Protein AF-A0A250XE40-F1 (afdb_monomer)

Sequence (186 aa):
MGLHGPAWACMGLLANVSCQLSIPVCWNLQTEQYETTQENIFRLYLPNQSYTYDLIVVNTGFHDLQVCDEVEYGRSVQHYFNQISTYAKAHGSTVMFVSLTRVMENKVPQEWKNATSNKRVQMFNAKARTACQALNLHFIDMYSLSRMVPDSLFSDAIHIGNVLNIYYTWASRLIWMTYEMLLTEP

InterPro domains:
  IPR036514 SGNH hydrolase superfamily [G3DSA:3.40.50.1110] (28-173)

Foldseek 3Di:
DDDDDDDDDDDDDDDDDDDDPVDPDPPDDDDPPDPDDVLCCLVPVQVPDPDFAQEDEDEDCQVVLQPPDLVRLLVVLLVSVVSVLVSCVVRVHAYEYEAAAAWPLVQDPPVCNVSHHNVSSVSSLVSNVVSCVVSVHHYHYNHVLNVVDDPVQAPGGRRRHCPVPVSVVVVVVVVVVVSVVVVPDD

Radius of gyration: 17.92 Å; Cα contacts (8 Å, |Δi|>4): 173; chains: 1; bounding box: 40×42×53 Å

Nearest PDB structures (foldseek):
  4h08-assembly1_A-2  TM=6.702E-01  e=6.560E-04  Bacteroides thetaiotaomicron VPI-5482
  4s1p-assembly1_A  TM=7.343E-01  e=1.275E-02  Slackia heliotrinireducens DSM 20476
  4ej0-assembly1_A  TM=4.370E-01  e=5.538E-01  Burkholderia thailandensis E264
  4d80-assembly1_F  TM=4.366E-01  e=5.891E-01  Metallosphaera sedula
  8jq3-assembly1_C  TM=4.652E-01  e=3.764E+00  Lacticaseibacillus rhamnosus

Solvent-accessible surface area (backbone atoms only — not comparable to full-atom values): 11542 Å² total; per-residue (Å²): 141,79,88,83,78,83,90,81,87,83,88,82,90,80,84,86,84,93,75,84,77,86,65,90,74,86,87,78,88,86,54,98,88,50,93,67,52,79,63,42,47,66,73,53,50,55,74,71,48,98,64,82,56,66,68,47,80,44,75,77,59,76,72,45,43,73,77,40,56,76,68,57,43,40,52,49,50,41,52,53,50,51,53,50,50,53,52,24,67,76,60,71,26,46,51,35,39,39,41,54,54,53,50,40,61,93,58,40,55,82,95,40,46,90,41,52,39,52,69,51,43,51,54,50,39,51,41,50,47,53,40,25,60,77,66,75,38,46,73,42,69,34,31,68,57,46,68,74,52,62,77,87,45,38,75,51,29,69,49,71,45,68,75,87,41,52,67,60,51,51,53,51,49,53,52,50,54,53,51,55,52,61,75,68,60,130

Mean predicted aligned error: 9.89 Å

pLDDT: mean 79.2, std 23.4, range [22.64, 98.44]

Secondary structure (DSSP, 8-state):
---PPPP---------SS-------------TT----HHHIIIIIGGGSSS--SEEEE---TTHHHH--HHHHHHHHHHHHHHHHHHHHHHT-EEEEEPPPPP-GGGS-GGGTTTS-HHHHHHHHHHHHHHHHHTT-EEE-HHHHHTTS-GGGBSSSSPBP-GGGHHHHHHHHHHHHHHHHHHH--

Organism: NCBI:txid1157962

Structure (mmCIF, N/CA/C/O backbone):
data_AF-A0A250XE40-F1
#
_entry.id   AF-A0A250XE40-F1
#
loop_
_atom_site.group_PDB
_atom_site.id
_atom_site.type_symbol
_atom_site.label_atom_id
_atom_site.label_alt_id
_atom_site.label_comp_id
_atom_site.label_asym_id
_atom_site.label_entity_id
_atom_site.label_seq_id
_atom_site.pdbx_PDB_ins_code
_atom_site.Cartn_x
_atom_site.Cartn_y
_atom_site.Cartn_z
_atom_site.occupancy
_atom_site.B_iso_or_equiv
_atom_site.auth_seq_id
_atom_site.auth_comp_id
_atom_site.auth_asym_id
_atom_site.auth_atom_id
_atom_site.pdbx_PDB_model_num
ATOM 1 N N . MET A 1 1 ? -7.110 25.229 -29.360 1.00 36.28 1 MET A N 1
ATOM 2 C CA . MET A 1 1 ? -7.176 23.841 -29.863 1.00 36.28 1 MET A CA 1
ATOM 3 C C . MET A 1 1 ? -6.894 22.928 -28.683 1.00 36.28 1 MET A C 1
ATOM 5 O O . MET A 1 1 ? -5.742 22.634 -28.407 1.00 36.28 1 MET A O 1
ATOM 9 N N . GLY A 1 2 ? -7.933 22.628 -27.904 1.00 33.00 2 GLY A N 1
ATOM 10 C CA . GLY A 1 2 ? -7.851 21.756 -26.734 1.00 33.00 2 GLY A CA 1
ATOM 11 C C . GLY A 1 2 ? -8.464 20.413 -27.093 1.00 33.00 2 GLY A C 1
ATOM 12 O O . GLY A 1 2 ? -9.607 20.366 -27.543 1.00 33.00 2 GLY A O 1
ATOM 13 N N . LEU A 1 3 ? -7.687 19.343 -26.959 1.00 29.36 3 LEU A N 1
ATOM 14 C CA . LEU A 1 3 ? -8.193 17.986 -27.090 1.00 29.36 3 LEU A CA 1
ATOM 15 C C . LEU A 1 3 ? -8.834 17.587 -25.760 1.00 29.36 3 LEU A C 1
ATOM 17 O O . LEU A 1 3 ? -8.145 17.294 -24.788 1.00 29.36 3 LEU A O 1
ATOM 21 N N . HIS A 1 4 ? -10.164 17.592 -25.745 1.00 31.53 4 HIS A N 1
ATOM 22 C CA . HIS A 1 4 ? -10.946 16.763 -24.840 1.00 31.53 4 HIS A CA 1
ATOM 23 C C . HIS A 1 4 ? -10.726 15.292 -25.222 1.00 31.53 4 HIS A C 1
ATOM 25 O O . HIS A 1 4 ? -10.967 14.909 -26.367 1.00 31.53 4 HIS A O 1
ATOM 31 N N . GLY A 1 5 ? -10.273 14.475 -24.271 1.00 27.59 5 GLY A N 1
ATOM 32 C CA . GLY A 1 5 ? -10.360 13.015 -24.339 1.00 27.59 5 GLY A CA 1
ATOM 33 C C . GLY A 1 5 ? -11.584 12.530 -23.545 1.00 27.59 5 GLY A C 1
ATOM 34 O O . GLY A 1 5 ? -11.866 13.111 -22.497 1.00 27.59 5 GLY A O 1
ATOM 35 N N . PRO A 1 6 ? -12.341 11.528 -24.027 1.00 33.28 6 PRO A N 1
ATOM 36 C CA . PRO A 1 6 ? -13.617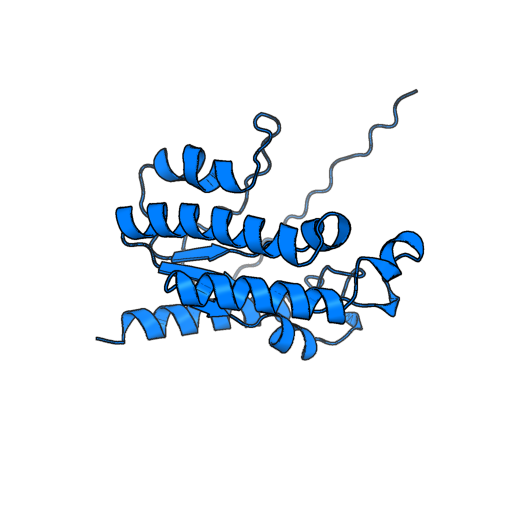 11.127 -23.443 1.00 33.28 6 PRO A CA 1
ATOM 37 C C . PRO A 1 6 ? -13.474 10.188 -22.238 1.00 33.28 6 PRO A C 1
ATOM 39 O O . PRO A 1 6 ? -12.477 9.486 -22.069 1.00 33.28 6 PRO A O 1
ATOM 42 N N . ALA A 1 7 ? -14.548 10.169 -21.446 1.00 31.84 7 ALA A N 1
ATOM 43 C CA . ALA A 1 7 ? -14.839 9.249 -20.358 1.00 31.84 7 ALA A CA 1
ATOM 44 C C . ALA A 1 7 ? -14.732 7.769 -20.762 1.00 31.84 7 ALA A C 1
ATOM 46 O O . ALA A 1 7 ? -15.156 7.383 -21.852 1.00 31.84 7 ALA A O 1
ATOM 47 N N . TRP A 1 8 ? -14.267 6.934 -19.830 1.00 25.44 8 TRP A N 1
ATOM 48 C CA . TRP A 1 8 ? -14.402 5.481 -19.903 1.00 25.44 8 TRP A CA 1
ATOM 49 C C . TRP A 1 8 ? -15.113 4.973 -18.653 1.00 25.44 8 TRP A C 1
ATOM 51 O O . TRP A 1 8 ? -14.613 5.070 -17.536 1.00 25.44 8 TRP A O 1
ATOM 61 N N . ALA A 1 9 ? -16.313 4.445 -18.877 1.00 25.92 9 ALA A N 1
ATOM 62 C CA . ALA A 1 9 ? -17.054 3.627 -17.938 1.00 25.92 9 ALA A CA 1
ATOM 63 C C . ALA A 1 9 ? -16.487 2.200 -17.930 1.00 25.92 9 ALA A C 1
ATOM 65 O O . ALA A 1 9 ? -16.078 1.690 -18.972 1.00 25.92 9 ALA A O 1
ATOM 66 N N . CYS A 1 10 ? -16.575 1.515 -16.792 1.00 22.64 10 CYS A N 1
ATOM 67 C CA . CYS A 1 10 ? -16.625 0.059 -16.785 1.00 22.64 10 CYS A CA 1
ATOM 68 C C . CYS A 1 10 ? -17.707 -0.397 -15.801 1.00 22.64 10 CYS A C 1
ATOM 70 O O . CYS A 1 10 ? -17.520 -0.396 -14.587 1.00 22.64 10 CYS A O 1
ATOM 72 N N . MET A 1 11 ? -18.874 -0.733 -16.359 1.00 25.14 11 MET A N 1
ATOM 73 C CA . MET A 1 11 ? -19.903 -1.527 -15.695 1.00 25.14 11 MET A CA 1
ATOM 74 C C . MET A 1 11 ? -19.426 -2.978 -15.599 1.00 25.14 11 MET A C 1
ATOM 76 O O . MET A 1 11 ? -19.008 -3.561 -16.597 1.00 25.14 11 MET A O 1
ATOM 80 N N . GLY A 1 12 ? -19.567 -3.576 -14.419 1.00 23.16 12 GLY A N 1
ATOM 81 C CA . GLY A 1 12 ? -19.410 -5.009 -14.198 1.00 23.16 12 GLY A CA 1
ATOM 82 C C . GLY A 1 12 ? -20.478 -5.501 -13.231 1.00 23.16 12 GLY A C 1
ATOM 83 O O . GLY A 1 12 ? -20.279 -5.488 -12.022 1.00 23.16 12 GLY A O 1
ATOM 84 N N . LEU A 1 13 ? -21.622 -5.905 -13.781 1.00 33.41 13 LEU A N 1
ATOM 85 C CA . LEU A 1 13 ? -22.696 -6.602 -13.084 1.00 33.41 13 LEU A CA 1
ATOM 86 C C . LEU A 1 13 ? -22.462 -8.101 -13.291 1.00 33.41 13 LEU A C 1
ATOM 88 O O . LEU A 1 13 ? -22.598 -8.571 -14.416 1.00 33.41 13 LEU A O 1
ATOM 92 N N . LEU A 1 14 ? -22.111 -8.852 -12.244 1.00 29.64 14 LEU A N 1
ATOM 93 C CA . LEU A 1 14 ? -22.259 -10.310 -12.244 1.00 29.64 14 LEU A CA 1
ATOM 94 C C . LEU A 1 14 ? -22.757 -10.805 -10.888 1.00 29.64 14 LEU A C 1
ATOM 96 O O . LEU A 1 14 ? -22.127 -10.630 -9.847 1.00 29.64 14 LEU A O 1
ATOM 100 N N . ALA A 1 15 ? -23.930 -11.425 -10.963 1.00 29.61 15 ALA A N 1
ATOM 101 C CA . ALA A 1 15 ? -24.593 -12.161 -9.912 1.00 29.61 15 ALA A CA 1
ATOM 102 C C . ALA A 1 15 ? -23.994 -13.569 -9.739 1.00 29.61 15 ALA A C 1
ATOM 104 O O . ALA A 1 15 ? -23.561 -14.192 -10.705 1.00 29.61 15 ALA A O 1
ATOM 105 N N . ASN A 1 16 ? -24.115 -14.060 -8.500 1.00 31.48 16 ASN A N 1
ATOM 106 C CA . ASN A 1 16 ? -24.112 -15.453 -8.037 1.00 31.48 16 ASN A CA 1
ATOM 107 C C . ASN A 1 16 ? -22.814 -16.270 -8.152 1.00 31.48 16 ASN A C 1
ATOM 109 O O . ASN A 1 16 ? -22.568 -16.878 -9.183 1.00 31.48 16 ASN A O 1
ATOM 113 N N . VAL A 1 17 ? -22.091 -16.412 -7.024 1.00 32.56 17 VAL A N 1
ATOM 114 C CA . VAL A 1 17 ? -22.147 -17.610 -6.146 1.00 32.56 17 VAL A CA 1
ATOM 115 C C . VAL A 1 17 ? -21.846 -17.211 -4.679 1.00 32.56 17 VAL A C 1
ATOM 117 O O . VAL A 1 17 ? -20.752 -16.774 -4.342 1.00 32.56 17 VAL A O 1
ATOM 120 N N 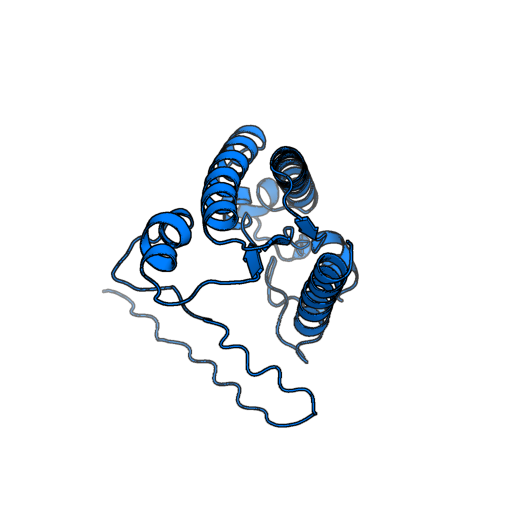. SER A 1 18 ? -22.884 -17.333 -3.846 1.00 36.91 18 SER A N 1
ATOM 121 C CA . SER A 1 18 ? -22.986 -17.456 -2.375 1.00 36.91 18 SER A CA 1
ATOM 122 C C . SER A 1 18 ? -21.749 -17.269 -1.468 1.00 36.91 18 SER A C 1
ATOM 124 O O . SER A 1 18 ? -21.106 -18.234 -1.062 1.00 36.91 18 SER A O 1
ATOM 126 N N . CYS A 1 19 ? -21.521 -16.029 -1.039 1.00 31.30 19 CYS A N 1
ATOM 127 C CA . CYS A 1 19 ? -21.612 -15.583 0.362 1.00 31.30 19 CYS A CA 1
ATOM 128 C C . CYS A 1 19 ? -21.580 -14.050 0.297 1.00 31.30 19 CYS A C 1
ATOM 130 O O . CYS A 1 19 ? -20.518 -13.432 0.291 1.00 31.30 19 CYS A O 1
ATOM 132 N N . GLN A 1 20 ? -22.743 -13.436 0.062 1.00 33.56 20 GLN A N 1
ATOM 133 C CA . GLN A 1 20 ? -22.849 -11.983 -0.031 1.00 33.56 20 GLN A CA 1
ATOM 134 C C . GLN A 1 20 ? -22.706 -11.392 1.372 1.00 33.56 20 GLN A C 1
ATOM 136 O O . GLN A 1 20 ? -23.692 -11.170 2.067 1.00 33.56 20 GLN A O 1
ATOM 141 N N . LEU A 1 21 ? -21.470 -11.101 1.769 1.00 35.03 21 LEU A N 1
ATOM 142 C CA . LEU A 1 21 ? -21.218 -9.981 2.663 1.00 35.03 21 LEU A CA 1
ATOM 143 C C . LEU A 1 21 ? -21.654 -8.725 1.900 1.00 35.03 21 LEU A C 1
ATOM 145 O O . LEU A 1 21 ? -20.911 -8.186 1.082 1.00 35.03 21 LEU A O 1
ATOM 149 N N . SER A 1 22 ? -22.899 -8.295 2.107 1.00 36.47 22 SER A N 1
ATOM 150 C CA . SER A 1 22 ? -23.413 -7.008 1.639 1.00 36.47 22 SER A CA 1
ATOM 151 C C . SER A 1 22 ? -22.812 -5.890 2.492 1.00 36.47 22 SER A C 1
ATOM 153 O O . SER A 1 22 ? -23.519 -5.196 3.217 1.00 36.47 22 SER A O 1
ATOM 155 N N . ILE A 1 23 ? -21.488 -5.766 2.466 1.00 42.50 23 ILE A N 1
ATOM 156 C CA . ILE A 1 23 ? -20.791 -4.652 3.094 1.00 42.50 23 ILE A CA 1
ATOM 157 C C . ILE A 1 23 ? -20.793 -3.526 2.059 1.00 42.50 23 ILE A C 1
ATOM 159 O O . ILE A 1 23 ? -20.319 -3.741 0.938 1.00 42.50 23 ILE A O 1
ATOM 163 N N . PRO A 1 24 ? -21.340 -2.343 2.376 1.00 39.62 24 PRO A N 1
ATOM 164 C CA . PRO A 1 24 ? -21.214 -1.186 1.507 1.00 39.62 24 PRO A CA 1
ATOM 165 C C . PRO A 1 24 ? -19.733 -0.809 1.411 1.00 39.62 24 PRO A C 1
ATOM 167 O O . PRO A 1 24 ? -19.180 -0.140 2.276 1.00 39.62 24 PRO A O 1
ATOM 170 N N . VAL A 1 25 ? -19.068 -1.264 0.351 1.00 38.59 25 VAL A N 1
ATOM 171 C CA . VAL A 1 25 ? -17.733 -0.785 0.000 1.00 38.59 25 VAL A CA 1
ATOM 172 C C . VAL A 1 25 ? -17.921 0.544 -0.726 1.00 38.59 25 VAL A C 1
ATOM 174 O O . VAL A 1 25 ? -18.474 0.592 -1.827 1.00 38.59 25 VAL A O 1
ATOM 177 N N . CYS A 1 26 ? -17.501 1.643 -0.102 1.00 42.72 26 CYS A N 1
ATOM 178 C CA . CYS A 1 26 ? -17.466 2.947 -0.756 1.00 42.72 26 CYS A CA 1
ATOM 179 C C . CYS A 1 26 ? -16.298 2.961 -1.758 1.00 42.72 26 CYS A C 1
ATOM 181 O O . CYS A 1 26 ? -15.150 3.177 -1.382 1.00 42.72 26 CYS A O 1
ATOM 183 N N . TRP A 1 27 ? -16.585 2.668 -3.030 1.00 35.59 27 TRP A N 1
ATOM 184 C CA . TRP A 1 27 ? -15.574 2.527 -4.091 1.00 35.59 27 TRP A CA 1
ATOM 185 C C . TRP A 1 27 ? -15.119 3.844 -4.743 1.00 35.59 27 TRP A C 1
ATOM 187 O O . TRP A 1 27 ? -14.261 3.802 -5.617 1.00 35.59 27 TRP A O 1
ATOM 197 N N . ASN A 1 28 ? -15.646 5.008 -4.350 1.00 40.78 28 ASN A N 1
ATOM 198 C CA . ASN A 1 28 ? -15.381 6.260 -5.062 1.00 40.78 28 ASN A CA 1
ATOM 199 C C . ASN A 1 28 ? -14.982 7.393 -4.118 1.00 40.78 28 ASN A C 1
ATOM 201 O O . ASN A 1 28 ? -15.812 7.890 -3.362 1.00 40.78 28 ASN A O 1
ATOM 205 N N . LEU A 1 29 ? -13.750 7.885 -4.263 1.00 41.47 29 LEU A N 1
ATOM 206 C CA . LEU A 1 29 ? -13.437 9.274 -3.933 1.00 41.47 29 LEU A CA 1
ATOM 207 C C . LEU A 1 29 ? -12.364 9.833 -4.878 1.00 41.47 29 LEU A C 1
ATOM 209 O O . LEU A 1 29 ? -11.214 10.047 -4.517 1.00 41.47 29 LEU A O 1
ATOM 213 N N . GLN A 1 30 ? -12.772 10.074 -6.123 1.00 38.69 30 GLN A N 1
ATOM 214 C CA . GLN A 1 30 ? -12.230 11.165 -6.930 1.00 38.69 30 GLN A CA 1
ATOM 215 C C . GLN A 1 30 ? -13.381 12.143 -7.158 1.00 38.69 30 GLN A C 1
ATOM 217 O O . GLN A 1 30 ? -14.271 11.891 -7.965 1.00 38.69 30 GLN A O 1
ATOM 222 N N . THR A 1 31 ? -13.412 13.229 -6.3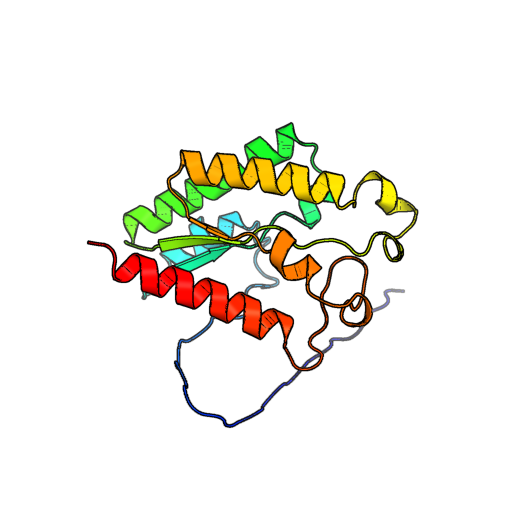90 1.00 36.94 31 THR A N 1
ATOM 223 C CA . THR A 1 31 ? -14.355 14.332 -6.601 1.00 36.94 31 THR A CA 1
ATOM 224 C C . THR A 1 31 ? -13.590 15.520 -7.163 1.00 36.94 31 THR A C 1
ATOM 226 O O . THR A 1 31 ? -12.602 15.929 -6.563 1.00 36.94 31 THR A O 1
ATOM 229 N N . GLU A 1 32 ? -14.074 16.122 -8.251 1.00 37.19 32 GLU A N 1
ATOM 230 C CA . GLU A 1 32 ? -13.487 17.322 -8.883 1.00 37.19 32 GLU A CA 1
ATOM 231 C C . GLU A 1 32 ? -13.409 18.553 -7.951 1.00 37.19 32 GLU A C 1
ATOM 233 O O . GLU A 1 32 ? -12.777 19.548 -8.286 1.00 37.19 32 GLU A O 1
ATOM 238 N N . GLN A 1 33 ? -14.059 18.507 -6.783 1.00 36.47 33 GLN A N 1
ATOM 239 C CA . GLN A 1 33 ? -14.242 19.649 -5.879 1.00 36.47 33 GLN A CA 1
ATOM 240 C C . GLN A 1 33 ? -13.239 19.720 -4.723 1.00 36.47 33 GLN A C 1
ATOM 242 O O . GLN A 1 33 ? -13.202 20.720 -4.008 1.00 36.47 33 GLN A O 1
ATOM 247 N N . TYR A 1 34 ? -12.409 18.696 -4.545 1.00 37.66 34 TYR A N 1
ATOM 248 C CA . TYR A 1 34 ? -11.370 18.686 -3.526 1.00 37.66 34 TYR A CA 1
ATOM 249 C C . TYR A 1 34 ? -10.093 18.158 -4.167 1.00 37.66 34 TYR A C 1
ATOM 251 O O . TYR A 1 34 ? -10.070 17.032 -4.659 1.00 37.66 34 TYR A O 1
ATOM 259 N N . GLU A 1 35 ? -9.010 18.934 -4.122 1.00 37.03 35 GLU A N 1
ATOM 260 C CA . GLU A 1 35 ? -7.667 18.358 -4.180 1.00 37.03 35 GLU A CA 1
ATOM 261 C C . GLU A 1 35 ? -7.523 17.467 -2.934 1.00 37.03 35 GLU A C 1
ATOM 263 O O . GLU A 1 35 ? -7.088 17.894 -1.863 1.00 37.03 35 GLU A O 1
ATOM 268 N N . THR A 1 36 ? -8.026 16.233 -2.999 1.00 47.50 36 THR A N 1
ATOM 269 C CA . THR A 1 36 ? -7.896 15.280 -1.902 1.00 47.50 36 THR A CA 1
ATOM 270 C C . THR A 1 36 ? -6.478 14.751 -1.936 1.00 47.50 36 THR A C 1
ATOM 272 O O . THR A 1 36 ? -6.193 13.740 -2.576 1.00 47.50 36 THR A O 1
ATOM 275 N N . THR A 1 37 ? -5.574 15.413 -1.220 1.00 61.50 37 THR A N 1
ATOM 276 C CA . THR A 1 37 ? -4.431 14.687 -0.673 1.00 61.50 37 THR A CA 1
ATOM 277 C C . THR A 1 37 ? -4.994 13.534 0.177 1.00 61.50 37 THR A C 1
ATOM 279 O O . THR A 1 37 ? -6.100 13.642 0.723 1.00 61.50 37 THR A O 1
ATOM 282 N N . GLN A 1 38 ? -4.312 12.391 0.241 1.00 65.12 38 GLN A N 1
ATOM 283 C CA . GLN A 1 38 ? -4.849 11.182 0.892 1.00 65.12 38 GLN A CA 1
ATOM 284 C C . GLN A 1 38 ? -5.218 11.428 2.367 1.00 65.12 38 GLN A C 1
ATOM 286 O O . GLN A 1 38 ? -6.117 10.798 2.918 1.00 65.12 38 GLN A O 1
ATOM 291 N N . GLU A 1 39 ? -4.586 12.419 2.988 1.00 62.44 39 GLU A N 1
ATOM 292 C CA . GLU A 1 39 ? -4.836 12.918 4.337 1.00 62.44 39 GLU A CA 1
ATOM 293 C C . GLU A 1 39 ? -6.242 13.518 4.503 1.00 62.44 39 GLU A C 1
ATOM 295 O O . GLU A 1 39 ? -6.849 13.384 5.568 1.00 62.44 39 GLU A O 1
ATOM 300 N N . ASN A 1 40 ? -6.802 14.150 3.465 1.00 70.31 40 ASN A N 1
ATOM 301 C CA . ASN A 1 40 ? -8.131 14.768 3.532 1.00 70.31 40 ASN A CA 1
ATOM 302 C C . ASN A 1 40 ? -9.245 13.729 3.718 1.00 70.31 40 ASN A C 1
ATOM 304 O O . ASN A 1 40 ? -10.287 14.052 4.292 1.00 70.31 40 ASN A O 1
ATOM 308 N N . ILE A 1 41 ? -9.012 12.470 3.334 1.00 75.75 41 ILE A N 1
ATOM 309 C CA . ILE A 1 41 ? -9.948 11.373 3.601 1.00 75.75 41 ILE A CA 1
ATOM 310 C C . ILE A 1 41 ? -10.143 11.216 5.116 1.00 75.75 41 ILE A C 1
ATOM 312 O O . ILE A 1 41 ? -11.271 11.222 5.599 1.00 75.75 41 ILE A O 1
ATOM 316 N N . PHE A 1 42 ? -9.058 11.171 5.889 1.00 74.12 42 PHE A N 1
ATOM 317 C CA . PHE A 1 42 ? -9.115 10.936 7.338 1.00 74.12 42 PHE A CA 1
ATOM 318 C C . PHE A 1 42 ? -9.411 12.198 8.146 1.00 74.12 42 PHE A C 1
ATOM 320 O O . PHE A 1 42 ? -9.977 12.112 9.233 1.00 74.12 42 PHE A O 1
ATOM 327 N N . ARG A 1 43 ? -9.023 13.373 7.637 1.00 70.12 43 ARG A N 1
ATOM 328 C CA . ARG A 1 43 ? -9.204 14.649 8.347 1.00 70.12 43 ARG A CA 1
ATOM 329 C C . ARG A 1 43 ? -10.564 15.286 8.097 1.00 70.12 43 ARG A C 1
ATOM 331 O O . ARG A 1 43 ? -11.064 15.972 8.981 1.00 70.12 43 ARG A O 1
ATOM 338 N N . LEU A 1 44 ? -11.134 15.091 6.907 1.00 74.94 44 LEU A N 1
ATOM 339 C CA . LEU A 1 44 ? -12.355 15.773 6.481 1.00 74.94 44 LEU A CA 1
ATOM 340 C C . LEU A 1 44 ? -13.469 14.788 6.141 1.00 74.94 44 LEU A C 1
ATOM 342 O O . LEU A 1 44 ? -14.579 14.959 6.625 1.00 74.94 44 LEU A O 1
ATOM 346 N N . TYR A 1 45 ? -13.214 13.759 5.335 1.00 77.38 45 TYR A N 1
ATOM 347 C CA . TYR A 1 45 ? -14.306 12.912 4.846 1.00 77.38 45 TYR A CA 1
ATOM 348 C C . TYR A 1 45 ? -14.848 11.952 5.912 1.00 77.38 45 TYR A C 1
ATOM 350 O O . TYR A 1 45 ? -16.037 11.999 6.231 1.00 77.38 45 TYR A O 1
ATOM 358 N N . LEU A 1 46 ? -13.988 11.099 6.476 1.00 80.94 46 LEU A N 1
ATOM 359 C CA . LEU A 1 46 ? -14.396 10.054 7.418 1.00 80.94 46 LEU A CA 1
ATOM 360 C C . LEU A 1 46 ? -15.013 10.601 8.719 1.00 80.94 46 LEU A C 1
ATOM 362 O O . LEU A 1 46 ? -16.015 10.037 9.152 1.00 80.94 46 LEU A O 1
ATOM 366 N N . PRO A 1 47 ? -14.517 11.700 9.327 1.00 78.81 47 PRO A N 1
ATOM 367 C CA . PRO A 1 47 ? -15.151 12.279 10.515 1.00 78.81 47 PRO A CA 1
ATOM 368 C C . PRO A 1 47 ? -16.551 12.858 10.266 1.00 78.81 47 PRO A C 1
ATOM 370 O O . PRO A 1 47 ? -17.304 13.045 11.214 1.00 78.81 47 PRO A O 1
ATOM 373 N N . ASN A 1 48 ? -16.899 13.163 9.011 1.00 80.31 48 ASN A N 1
ATOM 374 C CA . ASN A 1 48 ? -18.212 13.696 8.636 1.00 80.31 48 ASN A CA 1
ATOM 375 C C . ASN A 1 48 ? -19.211 12.601 8.219 1.00 80.31 48 ASN A C 1
ATOM 377 O O . ASN A 1 48 ? -20.321 12.915 7.789 1.00 80.31 48 ASN A O 1
ATOM 381 N N . GLN A 1 49 ? -18.839 11.322 8.325 1.00 80.25 49 GLN A N 1
ATOM 382 C CA . GLN A 1 49 ? -19.763 10.212 8.103 1.00 80.25 49 GLN A CA 1
ATOM 383 C C . GLN A 1 49 ? -20.566 9.911 9.376 1.00 80.25 49 GLN A C 1
ATOM 385 O O . GLN A 1 49 ? -20.072 10.061 10.489 1.00 80.25 49 GLN A O 1
ATOM 390 N N . SER A 1 50 ? -21.810 9.454 9.216 1.00 80.38 50 SER A N 1
ATOM 391 C CA . SER A 1 50 ? -22.687 9.076 10.337 1.00 80.38 50 SER A CA 1
ATOM 392 C C . SER A 1 50 ? -22.414 7.677 10.902 1.00 80.38 50 SER A C 1
ATOM 394 O O . SER A 1 50 ? -23.071 7.263 11.854 1.00 80.38 50 SER A O 1
ATOM 396 N N . TYR A 1 51 ? -21.482 6.938 10.303 1.00 80.38 51 TYR A N 1
ATOM 397 C CA . TYR A 1 51 ? -21.155 5.560 10.641 1.00 80.38 51 TYR A CA 1
ATOM 398 C C . TYR A 1 51 ? -19.659 5.414 10.916 1.00 80.38 51 TYR A C 1
ATOM 400 O O . TYR A 1 51 ? -18.830 6.131 10.352 1.00 80.38 51 TYR A O 1
ATOM 408 N N . THR A 1 52 ? -19.327 4.471 11.793 1.00 83.69 52 THR A N 1
ATOM 409 C CA . THR A 1 52 ? -17.955 4.066 12.101 1.00 83.69 52 THR A CA 1
ATOM 410 C C . THR A 1 52 ? -17.539 2.903 11.209 1.00 83.69 52 THR A C 1
ATOM 412 O O . THR A 1 52 ? -18.374 2.114 10.770 1.00 83.69 52 THR A O 1
ATOM 415 N N . TYR A 1 53 ? -16.241 2.795 10.939 1.00 86.56 53 TYR A N 1
ATOM 416 C CA . TYR A 1 53 ? -15.669 1.703 10.156 1.00 86.56 53 TYR A CA 1
ATOM 417 C C . TYR A 1 53 ? -14.939 0.744 11.087 1.00 86.56 53 TYR A C 1
ATOM 419 O O . TYR A 1 53 ? -14.088 1.185 11.857 1.00 86.56 53 TYR A O 1
ATOM 427 N N . ASP A 1 54 ? -15.204 -0.555 10.984 1.00 91.75 54 ASP A N 1
ATOM 428 C CA . ASP A 1 54 ? -14.494 -1.545 11.804 1.00 91.75 54 ASP A CA 1
ATOM 429 C C . ASP A 1 54 ? -13.095 -1.860 11.244 1.00 91.75 54 ASP A C 1
ATOM 431 O O . ASP A 1 54 ? -12.171 -2.191 11.987 1.00 91.75 54 ASP A O 1
ATOM 435 N N . LEU A 1 55 ? -12.917 -1.704 9.926 1.00 94.00 55 LEU A N 1
ATOM 436 C CA . LEU A 1 55 ? -11.672 -1.964 9.209 1.00 94.00 55 LEU A CA 1
ATOM 437 C C . LEU A 1 55 ? -11.364 -0.846 8.204 1.00 94.00 55 LEU A C 1
ATOM 439 O O . LEU A 1 55 ? -12.193 -0.491 7.367 1.00 94.00 55 LEU A O 1
ATOM 443 N N . ILE A 1 56 ? -10.130 -0.349 8.242 1.00 92.94 56 ILE A N 1
ATOM 444 C CA . ILE A 1 56 ? -9.560 0.598 7.283 1.00 92.94 56 ILE A CA 1
ATOM 445 C C . ILE A 1 56 ? -8.397 -0.095 6.571 1.00 92.94 56 ILE A C 1
ATOM 447 O O . ILE A 1 56 ? -7.391 -0.436 7.195 1.00 92.94 56 ILE A O 1
ATOM 451 N N . VAL A 1 57 ? -8.516 -0.276 5.255 1.00 94.06 57 VAL A N 1
ATOM 452 C CA . VAL A 1 57 ? -7.462 -0.861 4.417 1.00 94.06 57 VAL A CA 1
ATOM 453 C C . VAL A 1 57 ? -6.804 0.237 3.596 1.00 94.06 57 VAL A C 1
ATOM 455 O O . VAL A 1 57 ? -7.478 0.982 2.890 1.00 94.06 57 VAL A O 1
ATOM 458 N N . VAL A 1 58 ? -5.480 0.328 3.671 1.00 92.44 58 VAL A N 1
ATOM 459 C CA . VAL A 1 58 ? -4.704 1.392 3.031 1.00 92.44 58 VAL A CA 1
ATOM 460 C C . VAL A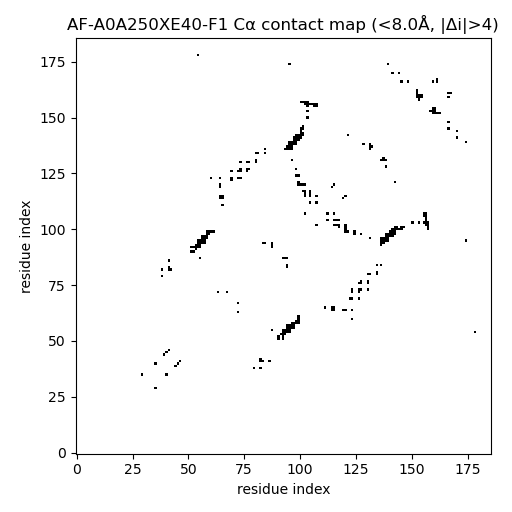 1 58 ? -3.691 0.789 2.070 1.00 92.44 58 VAL A C 1
ATOM 462 O O . VAL A 1 58 ? -2.834 0.013 2.484 1.00 92.44 58 VAL A O 1
ATOM 465 N N . ASN A 1 59 ? -3.752 1.186 0.799 1.00 91.50 59 ASN A N 1
ATOM 466 C CA . ASN A 1 59 ? -2.711 0.933 -0.194 1.00 91.50 59 ASN A CA 1
ATOM 467 C C . ASN A 1 59 ? -2.281 2.265 -0.805 1.00 91.50 59 ASN A C 1
ATOM 469 O O . ASN A 1 59 ? -3.088 2.952 -1.423 1.00 91.50 59 ASN A O 1
ATOM 473 N N . THR A 1 60 ? -1.025 2.648 -0.607 1.00 89.69 60 THR A N 1
ATOM 474 C CA . THR A 1 60 ? -0.470 3.884 -1.164 1.00 89.69 60 THR A CA 1
ATOM 475 C C . THR A 1 60 ? 1.046 3.781 -1.300 1.00 89.69 60 THR A C 1
ATOM 477 O O . THR A 1 60 ? 1.664 2.917 -0.672 1.00 89.69 60 THR A O 1
ATOM 480 N N . GLY A 1 61 ? 1.647 4.654 -2.110 1.00 89.62 61 GLY A N 1
ATOM 481 C CA . GLY A 1 61 ? 3.099 4.759 -2.270 1.00 89.62 61 GLY A CA 1
ATOM 482 C C . GLY A 1 61 ? 3.614 4.625 -3.703 1.00 89.62 61 GLY A C 1
ATOM 483 O O . GLY A 1 61 ? 4.794 4.867 -3.937 1.00 89.62 61 GLY A O 1
ATOM 484 N N . PHE A 1 62 ? 2.781 4.220 -4.674 1.00 89.81 62 PHE A N 1
ATOM 485 C CA . PHE A 1 62 ? 3.250 4.008 -6.054 1.00 89.81 62 PHE A CA 1
ATOM 486 C C . PHE A 1 62 ? 3.685 5.307 -6.737 1.00 89.81 62 PHE A C 1
ATOM 488 O O . PHE A 1 62 ? 4.707 5.318 -7.419 1.00 89.81 62 PHE A O 1
ATOM 495 N N . HIS A 1 63 ? 2.948 6.401 -6.535 1.00 88.00 63 HIS A N 1
ATOM 496 C CA . HIS A 1 63 ? 3.329 7.707 -7.075 1.00 88.00 63 HIS A CA 1
ATOM 497 C C . HIS A 1 63 ? 4.559 8.280 -6.361 1.00 88.00 63 HIS A C 1
ATOM 499 O O . HIS A 1 63 ? 5.421 8.873 -7.008 1.00 88.00 63 HIS A O 1
ATOM 505 N N . ASP A 1 64 ? 4.710 8.013 -5.063 1.00 88.25 64 ASP A N 1
ATOM 506 C CA . ASP A 1 64 ? 5.866 8.437 -4.272 1.00 88.25 64 ASP A CA 1
ATOM 507 C C . ASP A 1 64 ? 7.181 7.829 -4.777 1.00 88.25 64 ASP A C 1
ATOM 509 O O . ASP A 1 64 ? 8.232 8.452 -4.646 1.00 88.25 64 ASP A O 1
ATOM 513 N N . LEU A 1 65 ? 7.149 6.648 -5.414 1.00 86.50 65 LEU A N 1
ATOM 514 C CA . LEU A 1 65 ? 8.344 6.048 -6.028 1.00 86.50 65 LEU A CA 1
ATOM 515 C C . LEU A 1 65 ? 9.014 6.994 -7.033 1.00 86.50 65 LEU A C 1
ATOM 517 O O . LEU A 1 65 ? 10.230 6.932 -7.211 1.00 86.50 65 LEU A O 1
ATOM 521 N N . GLN A 1 66 ? 8.231 7.851 -7.691 1.00 86.88 66 GLN A N 1
ATOM 522 C CA . GLN A 1 66 ? 8.714 8.757 -8.731 1.00 86.88 66 GLN A CA 1
ATOM 523 C C . GLN A 1 66 ? 9.298 10.054 -8.174 1.00 86.88 66 GLN A C 1
ATOM 525 O O . GLN A 1 66 ? 10.158 10.649 -8.822 1.00 86.88 66 GLN A O 1
ATOM 530 N N . VAL A 1 67 ? 8.840 10.489 -7.000 1.00 86.31 67 VAL A N 1
ATOM 531 C CA . VAL A 1 67 ? 9.075 11.855 -6.506 1.00 86.31 67 VAL A CA 1
ATOM 532 C C . VAL A 1 67 ? 9.816 11.920 -5.176 1.00 86.31 67 VAL A C 1
ATOM 534 O O . VAL A 1 67 ? 10.449 12.934 -4.911 1.00 86.31 67 VAL A O 1
ATOM 537 N N . CYS A 1 68 ? 9.780 10.861 -4.368 1.00 88.69 68 CYS A N 1
ATOM 538 C CA . CYS A 1 68 ? 10.403 10.834 -3.048 1.00 88.69 68 CYS A CA 1
ATOM 539 C C . CYS A 1 68 ? 11.632 9.937 -3.031 1.00 88.69 68 CYS A C 1
ATOM 541 O O . CYS A 1 68 ? 11.609 8.835 -3.589 1.00 88.69 68 CYS A O 1
ATOM 543 N N . ASP A 1 69 ? 12.681 10.340 -2.324 1.00 92.56 69 ASP A N 1
ATOM 544 C CA . ASP A 1 69 ? 13.715 9.405 -1.885 1.00 92.56 69 ASP A CA 1
ATOM 545 C C . ASP A 1 69 ? 13.246 8.520 -0.705 1.00 92.56 69 ASP A C 1
ATOM 547 O O . ASP A 1 69 ? 12.106 8.587 -0.239 1.00 92.56 69 ASP A O 1
ATOM 551 N N . GLU A 1 70 ? 14.124 7.631 -0.233 1.00 93.06 70 GLU A N 1
ATOM 552 C CA . GLU A 1 70 ? 13.834 6.722 0.883 1.00 93.06 70 GLU A CA 1
ATOM 553 C C . GLU A 1 70 ? 13.490 7.455 2.194 1.00 93.06 70 GLU A C 1
ATOM 555 O O . GLU A 1 70 ? 12.644 6.995 2.971 1.00 93.06 70 GLU A O 1
ATOM 560 N N . VAL A 1 71 ? 14.168 8.569 2.471 1.00 92.19 71 VAL A N 1
ATOM 561 C CA . VAL A 1 71 ? 14.035 9.330 3.717 1.00 92.19 71 VAL A CA 1
ATOM 562 C C . VAL A 1 71 ? 12.757 10.159 3.685 1.00 92.19 71 VAL A C 1
ATOM 564 O O . VAL A 1 71 ? 12.007 10.166 4.664 1.00 92.19 71 VAL A O 1
ATOM 567 N N . GLU A 1 72 ? 12.491 10.829 2.567 1.00 91.94 72 GLU A N 1
ATOM 568 C CA . GLU A 1 72 ? 11.270 11.594 2.317 1.00 91.94 72 GLU A CA 1
ATOM 569 C C . GLU A 1 72 ? 10.038 10.700 2.399 1.00 91.94 72 GLU A C 1
ATOM 571 O O . GLU A 1 72 ? 9.118 11.002 3.162 1.00 91.94 72 GLU A O 1
ATOM 576 N N . TYR A 1 73 ? 10.060 9.554 1.711 1.00 93.81 73 TYR A N 1
ATOM 577 C CA . TYR A 1 73 ? 8.974 8.584 1.784 1.00 93.81 73 TYR A CA 1
ATOM 578 C C . TYR A 1 73 ? 8.765 8.089 3.215 1.00 93.81 73 TYR A C 1
ATOM 580 O O . TYR A 1 73 ? 7.639 8.089 3.701 1.00 93.81 73 TYR A O 1
ATOM 588 N N . GLY A 1 74 ? 9.844 7.740 3.928 1.00 89.06 74 GLY A N 1
ATOM 589 C CA . GLY A 1 74 ? 9.775 7.306 5.326 1.00 89.06 74 GLY A CA 1
ATOM 590 C C . GLY A 1 74 ? 9.098 8.328 6.247 1.00 89.06 74 GLY A C 1
ATOM 591 O O . GLY A 1 74 ? 8.265 7.954 7.073 1.00 89.06 74 GLY A O 1
ATOM 592 N N . ARG A 1 75 ? 9.407 9.622 6.091 1.00 88.75 75 ARG A N 1
ATOM 593 C CA . ARG A 1 75 ? 8.742 10.703 6.843 1.00 88.75 75 ARG A CA 1
ATOM 594 C C . ARG A 1 75 ? 7.276 10.858 6.441 1.00 88.75 75 ARG A C 1
ATOM 596 O O . ARG A 1 75 ? 6.433 11.006 7.324 1.00 88.75 75 ARG A O 1
ATOM 603 N N . SER A 1 76 ? 6.990 10.802 5.140 1.00 89.19 76 SER A N 1
ATOM 604 C CA . SER A 1 76 ? 5.636 10.910 4.589 1.00 89.19 76 SER A CA 1
ATOM 605 C C . SER A 1 76 ? 4.725 9.808 5.137 1.00 89.19 76 SER A C 1
ATOM 607 O O . SER A 1 76 ? 3.723 10.103 5.791 1.00 89.19 76 SER A O 1
ATOM 609 N N . VAL A 1 77 ? 5.122 8.535 5.011 1.00 91.56 77 VAL A N 1
ATOM 610 C CA . VAL A 1 77 ? 4.304 7.412 5.503 1.00 91.56 77 VAL A CA 1
ATOM 611 C C . VAL A 1 77 ? 4.161 7.408 7.017 1.00 91.56 77 VAL A C 1
ATOM 613 O O . VAL A 1 77 ? 3.088 7.089 7.517 1.00 91.56 77 VAL A O 1
ATOM 616 N N . GLN A 1 78 ? 5.191 7.814 7.765 1.00 91.38 78 GLN A N 1
ATOM 617 C CA . GLN A 1 78 ? 5.085 7.943 9.219 1.00 91.38 78 GLN A CA 1
ATOM 618 C C . GLN A 1 78 ? 4.051 9.006 9.611 1.00 91.38 78 GLN A C 1
ATOM 620 O O . GLN A 1 78 ? 3.249 8.780 10.519 1.00 91.38 78 GLN A O 1
ATOM 625 N N . HIS A 1 79 ? 4.060 10.159 8.936 1.00 88.69 79 HIS A N 1
ATOM 626 C CA . HIS A 1 79 ? 3.084 11.220 9.170 1.00 88.69 79 HIS A CA 1
ATOM 627 C C . HIS A 1 79 ? 1.665 10.747 8.845 1.00 88.69 79 HIS A C 1
ATOM 629 O O . HIS A 1 79 ? 0.766 10.854 9.682 1.00 88.69 79 HIS A O 1
ATOM 635 N N . TYR A 1 80 ? 1.487 10.172 7.658 1.00 89.06 80 TYR A N 1
ATOM 636 C CA . TYR A 1 80 ? 0.208 9.669 7.175 1.00 89.06 80 TYR A CA 1
ATOM 637 C C . TYR A 1 80 ? -0.363 8.571 8.086 1.00 89.06 80 TYR A C 1
ATOM 639 O O . TYR A 1 80 ? -1.499 8.670 8.554 1.00 89.06 80 TYR A O 1
ATOM 647 N N . PHE A 1 81 ? 0.439 7.569 8.454 1.00 92.88 81 PHE A N 1
ATOM 648 C CA . PHE A 1 81 ? 0.001 6.496 9.351 1.00 92.88 81 PHE A CA 1
ATOM 649 C C . PHE A 1 81 ? -0.311 6.991 10.760 1.00 92.88 81 PHE A C 1
ATOM 651 O O . PHE A 1 81 ? -1.217 6.457 11.397 1.00 92.88 81 PHE A O 1
ATOM 658 N N . ASN A 1 82 ? 0.376 8.024 11.252 1.00 90.81 82 ASN A N 1
ATOM 659 C CA . ASN A 1 82 ? 0.036 8.623 12.538 1.00 90.81 82 ASN A CA 1
ATOM 660 C C . ASN A 1 82 ? -1.361 9.267 12.515 1.00 90.81 82 ASN A C 1
ATOM 662 O O . ASN A 1 82 ? -2.118 9.128 13.478 1.00 90.81 82 ASN A O 1
ATOM 666 N N . GLN A 1 83 ? -1.732 9.933 11.415 1.00 87.12 83 GLN A N 1
ATOM 667 C CA . GLN A 1 83 ? -3.077 10.496 11.255 1.00 87.12 83 GLN A CA 1
ATOM 668 C C . GLN A 1 83 ? -4.144 9.397 11.231 1.00 87.12 83 GLN A C 1
ATOM 670 O O . GLN A 1 83 ? -5.115 9.473 11.984 1.00 87.12 83 GLN A O 1
ATOM 675 N N . ILE A 1 84 ? -3.929 8.346 10.434 1.00 90.50 84 ILE A N 1
ATOM 676 C CA . ILE A 1 84 ? -4.867 7.218 10.338 1.00 90.50 84 ILE A CA 1
ATOM 677 C C . ILE A 1 84 ? -4.981 6.492 11.681 1.00 90.50 84 ILE A C 1
ATOM 679 O O . ILE A 1 84 ? -6.086 6.209 12.127 1.00 90.50 84 ILE A O 1
ATOM 683 N N . SER A 1 85 ? -3.860 6.239 12.365 1.00 92.12 85 SER A N 1
ATOM 684 C CA . SER A 1 85 ? -3.840 5.601 13.689 1.00 92.12 85 SER A CA 1
ATOM 685 C C . SER A 1 85 ? -4.608 6.423 14.726 1.00 92.12 85 SER A C 1
ATOM 687 O O . SER A 1 85 ? -5.352 5.863 15.527 1.00 92.12 85 SER A O 1
ATOM 689 N N . THR A 1 86 ? -4.470 7.752 14.693 1.00 90.12 86 THR A N 1
ATOM 690 C CA . THR A 1 86 ? -5.207 8.656 15.590 1.00 90.12 86 THR A CA 1
ATOM 691 C C . THR A 1 86 ? -6.710 8.561 15.347 1.00 90.12 86 THR A C 1
ATOM 693 O O . THR A 1 86 ? -7.469 8.383 16.299 1.00 90.12 86 THR A O 1
ATOM 696 N N . TYR A 1 87 ? -7.137 8.622 14.081 1.00 88.69 87 TYR A N 1
ATOM 697 C CA . TYR A 1 87 ? -8.542 8.447 13.714 1.00 88.69 87 TYR A CA 1
ATOM 698 C C . TYR A 1 87 ? -9.065 7.074 14.157 1.00 88.69 87 TYR A C 1
ATOM 700 O O . TYR A 1 87 ? -10.081 6.995 14.842 1.00 88.69 87 TYR A O 1
ATOM 708 N N . ALA A 1 88 ? -8.342 6.005 13.826 1.00 91.62 88 ALA A N 1
ATOM 709 C CA . ALA A 1 88 ? -8.747 4.635 14.104 1.00 91.62 88 ALA A CA 1
ATOM 710 C C . ALA A 1 88 ? -8.894 4.359 15.606 1.00 91.62 88 ALA A C 1
ATOM 712 O O . ALA A 1 88 ? -9.905 3.810 16.030 1.00 91.62 88 ALA A O 1
ATOM 713 N N . LYS A 1 89 ? -7.949 4.825 16.433 1.00 92.25 89 LYS A N 1
ATOM 714 C CA . LYS A 1 89 ? -8.040 4.711 17.900 1.00 92.25 89 LYS A CA 1
ATOM 715 C C . LYS A 1 89 ? -9.259 5.432 18.466 1.00 92.25 89 LYS A C 1
ATOM 717 O O . LYS A 1 89 ? -9.892 4.913 19.376 1.00 92.25 89 LYS A O 1
ATOM 722 N N . ALA A 1 90 ? -9.590 6.608 17.932 1.00 90.62 90 ALA A N 1
ATOM 723 C CA . ALA A 1 90 ? -10.749 7.375 18.384 1.00 90.62 90 ALA A CA 1
ATOM 724 C C . ALA A 1 90 ? -12.091 6.703 18.036 1.00 90.62 90 ALA A C 1
ATOM 726 O O . ALA A 1 90 ? -13.075 6.940 18.730 1.00 90.62 90 ALA A O 1
ATOM 727 N N . HIS A 1 91 ? -12.125 5.865 16.996 1.00 88.94 91 HIS A N 1
ATOM 728 C CA . HIS A 1 91 ? -13.348 5.233 16.487 1.00 88.94 91 HIS A CA 1
ATOM 729 C C . HIS A 1 91 ? -13.386 3.710 16.679 1.00 88.94 91 HIS A C 1
ATOM 731 O O . HIS A 1 91 ? -14.327 3.070 16.222 1.00 88.94 91 HIS A O 1
ATOM 737 N N . GLY A 1 92 ? -12.386 3.124 17.345 1.00 91.50 92 GLY A N 1
ATOM 738 C CA . GLY A 1 92 ? -12.301 1.675 17.547 1.00 91.50 92 GLY A CA 1
ATOM 739 C C . GLY A 1 92 ? -12.058 0.873 16.262 1.00 91.50 92 GLY A C 1
ATOM 740 O O . GLY A 1 92 ? -12.426 -0.293 16.202 1.00 91.50 92 GLY A O 1
ATOM 741 N N . SER A 1 93 ? -11.456 1.479 15.236 1.00 92.81 93 SER A N 1
ATOM 742 C CA . SER A 1 93 ? -11.197 0.831 13.945 1.00 92.81 93 SER A CA 1
ATOM 743 C C . SER A 1 93 ? -9.874 0.061 13.937 1.00 92.81 93 SER A C 1
ATOM 745 O O . SER A 1 93 ? -8.858 0.532 14.456 1.00 92.81 93 SER A O 1
ATOM 747 N N . THR A 1 94 ? -9.833 -1.069 13.235 1.00 94.81 94 THR A N 1
ATOM 748 C CA . THR A 1 94 ? -8.587 -1.752 12.864 1.00 94.81 94 THR A CA 1
ATOM 749 C C . THR A 1 94 ? -8.009 -1.140 11.590 1.00 94.81 94 THR A C 1
ATOM 751 O O . THR A 1 94 ? -8.736 -0.848 10.643 1.00 94.81 94 THR A O 1
ATOM 754 N N . VAL A 1 95 ? -6.685 -0.973 11.526 1.00 95.50 95 VAL A N 1
ATOM 755 C CA . VAL A 1 95 ? -5.993 -0.456 10.333 1.00 95.50 95 VAL A CA 1
ATOM 756 C C . VAL A 1 95 ? -5.063 -1.516 9.767 1.00 95.50 95 VAL A C 1
ATOM 758 O O . VAL A 1 95 ? -4.191 -2.033 10.469 1.00 95.50 95 VAL A O 1
ATOM 761 N N . MET A 1 96 ? -5.214 -1.784 8.474 1.00 97.62 96 MET A N 1
ATOM 762 C CA . MET A 1 96 ? -4.340 -2.654 7.697 1.00 97.62 96 MET A CA 1
ATOM 763 C C . MET A 1 96 ? -3.694 -1.868 6.567 1.00 97.62 96 MET A C 1
ATOM 765 O O . MET A 1 96 ? -4.370 -1.400 5.651 1.00 97.62 96 MET A O 1
ATOM 769 N N . PHE A 1 97 ? -2.372 -1.764 6.590 1.00 97.25 97 PHE A N 1
ATOM 770 C CA . PHE A 1 97 ? -1.620 -1.329 5.428 1.00 97.25 97 PHE A CA 1
ATOM 771 C C . PHE A 1 97 ? -1.297 -2.533 4.549 1.00 97.25 97 PHE A C 1
ATOM 773 O O . PHE A 1 97 ? -0.694 -3.507 5.004 1.00 97.25 97 PHE A O 1
ATOM 780 N N . VAL A 1 98 ? -1.666 -2.459 3.277 1.00 96.88 98 VAL A N 1
ATOM 781 C CA . VAL A 1 98 ? -1.307 -3.461 2.277 1.00 96.88 98 VAL A CA 1
ATOM 782 C C . VAL A 1 98 ? -0.188 -2.894 1.414 1.00 96.88 98 VAL A C 1
ATOM 784 O O . VAL A 1 98 ? -0.292 -1.789 0.877 1.00 96.88 98 VAL A O 1
ATOM 787 N N . SER A 1 99 ? 0.918 -3.630 1.336 1.00 97.56 99 SER A N 1
ATOM 788 C CA . SER A 1 99 ? 2.156 -3.140 0.733 1.00 97.56 99 SER A CA 1
ATOM 789 C C . SER A 1 99 ? 2.033 -2.890 -0.775 1.00 97.56 99 SER A C 1
ATOM 791 O O . SER A 1 99 ? 1.077 -3.312 -1.427 1.00 97.56 99 SER A O 1
ATOM 793 N N . LEU A 1 100 ? 3.000 -2.186 -1.358 1.00 97.12 100 LEU A N 1
ATOM 794 C CA . LEU A 1 100 ? 3.097 -2.039 -2.808 1.00 97.12 100 LEU A CA 1
ATOM 795 C C . LEU A 1 100 ? 3.332 -3.406 -3.458 1.00 97.12 100 LEU A C 1
ATOM 797 O O . LEU A 1 100 ? 4.156 -4.195 -2.983 1.00 97.12 100 LEU A O 1
ATOM 801 N N . THR A 1 101 ? 2.641 -3.676 -4.562 1.00 97.00 101 THR A N 1
ATOM 802 C CA . THR A 1 101 ? 2.866 -4.868 -5.386 1.00 97.00 101 THR A CA 1
ATOM 803 C C . THR A 1 101 ? 4.181 -4.771 -6.155 1.00 97.00 101 THR A C 1
ATOM 805 O O . THR A 1 101 ? 4.782 -3.703 -6.281 1.00 97.00 101 THR A O 1
ATOM 808 N N . ARG A 1 102 ? 4.655 -5.902 -6.683 1.00 96.62 102 ARG A N 1
ATOM 809 C CA . ARG A 1 102 ? 5.781 -5.908 -7.619 1.00 96.62 102 ARG A CA 1
ATOM 810 C C . ARG A 1 102 ? 5.433 -5.115 -8.876 1.00 96.62 102 ARG A C 1
ATOM 812 O O . ARG A 1 102 ? 4.283 -5.107 -9.311 1.00 96.62 102 ARG A O 1
ATOM 819 N N . VAL A 1 103 ? 6.459 -4.561 -9.504 1.00 96.19 103 VAL A N 1
ATOM 820 C CA . VAL A 1 103 ? 6.367 -3.936 -10.822 1.00 96.19 103 VAL A CA 1
ATOM 821 C C . VAL A 1 103 ? 6.886 -4.872 -11.910 1.00 96.19 103 VAL A C 1
ATOM 823 O O . VAL A 1 103 ? 7.816 -5.663 -11.709 1.00 96.19 103 VAL A O 1
ATOM 826 N N . MET A 1 104 ? 6.294 -4.755 -13.091 1.00 96.19 104 MET A N 1
ATOM 827 C CA . MET A 1 104 ? 6.752 -5.375 -14.329 1.00 96.19 104 MET A CA 1
ATOM 828 C C . MET A 1 104 ? 7.861 -4.517 -14.941 1.00 96.19 104 MET A C 1
ATOM 830 O O . MET A 1 104 ? 7.603 -3.686 -15.807 1.00 96.19 104 MET A O 1
ATOM 834 N N . GLU A 1 105 ? 9.104 -4.694 -14.484 1.00 94.94 105 GLU A N 1
ATOM 835 C CA . GLU A 1 105 ? 10.242 -3.839 -14.880 1.00 94.94 105 GLU A CA 1
ATOM 836 C C . GLU A 1 105 ? 10.484 -3.788 -16.396 1.00 94.94 105 GLU A C 1
ATOM 838 O O . GLU A 1 105 ? 10.898 -2.760 -16.929 1.00 94.94 105 GLU A O 1
ATOM 843 N N . ASN A 1 106 ? 10.170 -4.867 -17.117 1.00 94.69 106 ASN A N 1
ATOM 844 C CA . ASN A 1 106 ? 10.253 -4.914 -18.579 1.00 94.69 106 ASN A CA 1
ATOM 845 C C . ASN A 1 106 ? 9.192 -4.052 -19.291 1.00 94.69 106 ASN A C 1
ATOM 847 O O . ASN A 1 106 ? 9.362 -3.752 -20.470 1.00 94.69 106 ASN A O 1
ATOM 851 N N . LYS A 1 107 ? 8.120 -3.656 -18.595 1.00 94.94 107 LYS A N 1
ATOM 852 C CA . LYS A 1 107 ? 7.065 -2.754 -19.080 1.00 94.94 107 LYS A CA 1
ATOM 853 C C . LYS A 1 107 ? 7.247 -1.311 -18.592 1.00 94.94 107 LYS A C 1
ATOM 855 O O . LYS A 1 107 ? 6.476 -0.447 -18.998 1.00 94.94 107 LYS A O 1
ATOM 860 N N . VAL A 1 108 ? 8.232 -1.033 -17.730 1.00 94.56 108 VAL A N 1
ATOM 861 C CA . VAL A 1 108 ? 8.495 0.325 -17.226 1.00 94.56 108 VAL A CA 1
ATOM 862 C C . VAL A 1 108 ? 9.053 1.198 -18.364 1.00 94.56 108 VAL A C 1
ATOM 864 O O . VAL A 1 108 ? 10.072 0.822 -18.961 1.00 94.56 108 VAL A O 1
ATOM 867 N N . PRO A 1 109 ? 8.435 2.363 -18.660 1.00 92.44 109 PRO A N 1
ATOM 868 C CA . PRO A 1 109 ? 8.947 3.319 -19.642 1.00 92.44 109 PRO A CA 1
ATOM 869 C C . PRO A 1 109 ? 10.393 3.722 -19.351 1.00 92.44 109 PRO A C 1
ATOM 871 O O . PRO A 1 109 ? 10.808 3.798 -18.192 1.00 92.44 109 PRO A O 1
ATOM 874 N N . GLN A 1 110 ? 11.184 3.968 -20.396 1.00 92.56 110 GLN A N 1
ATOM 875 C CA . GLN A 1 110 ? 12.628 4.182 -20.266 1.00 92.56 110 GLN A CA 1
ATOM 876 C C . GLN A 1 110 ? 12.961 5.368 -19.348 1.00 92.56 110 GLN A C 1
ATOM 878 O O . GLN A 1 110 ? 13.892 5.284 -18.547 1.00 92.56 110 GLN A O 1
ATOM 883 N N . GLU A 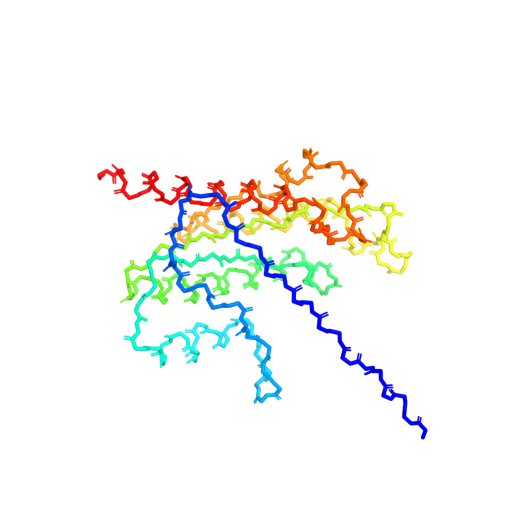1 111 ? 12.168 6.431 -19.425 1.00 91.12 111 GLU A N 1
ATOM 884 C CA . GLU A 1 111 ? 12.228 7.634 -18.598 1.00 91.12 111 GLU A CA 1
ATOM 885 C C . GLU A 1 111 ? 11.992 7.363 -17.103 1.00 91.12 111 GLU A C 1
ATOM 887 O O . GLU A 1 111 ? 12.442 8.137 -16.261 1.00 91.12 111 GLU A O 1
ATOM 892 N N . TRP A 1 112 ? 11.335 6.253 -16.752 1.00 89.44 112 TRP A N 1
ATOM 893 C CA . TRP A 1 112 ? 10.966 5.915 -15.375 1.00 89.44 112 TRP A CA 1
ATOM 894 C C . TRP A 1 112 ? 11.748 4.738 -14.797 1.00 89.44 112 TRP A C 1
ATOM 896 O O . TRP A 1 112 ? 11.622 4.478 -13.603 1.00 89.44 112 TRP A O 1
ATOM 906 N N . LYS A 1 113 ? 12.593 4.046 -15.575 1.00 87.81 113 LYS A N 1
ATOM 907 C CA . LYS A 1 113 ? 13.335 2.853 -15.108 1.00 87.81 113 LYS A CA 1
ATOM 908 C C . LYS A 1 113 ? 14.220 3.100 -13.886 1.00 87.81 113 LYS A C 1
ATOM 910 O O . LYS A 1 113 ? 14.380 2.209 -13.059 1.00 87.81 113 LYS A O 1
ATOM 915 N N . ASN A 1 114 ? 14.766 4.307 -13.743 1.00 85.38 114 ASN A N 1
ATOM 916 C CA . ASN A 1 114 ? 15.592 4.660 -12.583 1.00 85.38 114 ASN A CA 1
ATOM 917 C C . ASN A 1 114 ? 14.755 4.886 -11.312 1.00 85.38 114 ASN A C 1
ATOM 919 O O . ASN A 1 114 ? 15.239 4.673 -10.200 1.00 85.38 114 ASN A O 1
ATOM 923 N N . ALA A 1 115 ? 13.504 5.318 -11.472 1.00 87.75 115 ALA A N 1
ATOM 924 C CA . ALA A 1 115 ? 12.603 5.627 -10.369 1.00 87.75 115 ALA A CA 1
ATOM 925 C C . ALA A 1 115 ? 11.688 4.445 -10.010 1.00 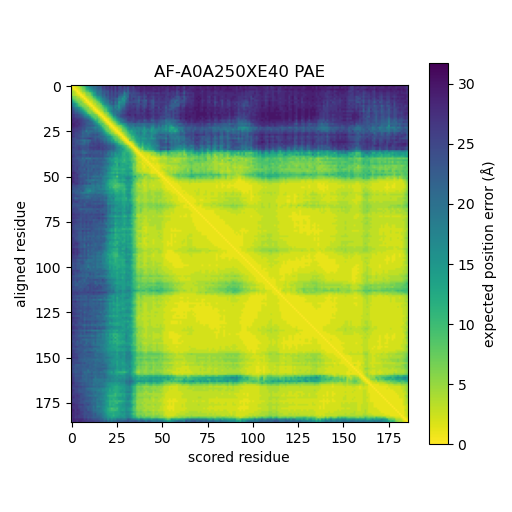87.75 115 ALA A C 1
ATOM 927 O O . ALA A 1 115 ? 11.405 4.219 -8.844 1.00 87.75 115 ALA A O 1
ATOM 928 N N . THR A 1 116 ? 11.269 3.634 -10.979 1.00 92.62 116 THR A N 1
ATOM 929 C CA . THR A 1 116 ? 10.314 2.538 -10.774 1.00 92.62 116 THR A CA 1
ATOM 930 C C . THR A 1 116 ? 11.014 1.196 -10.947 1.00 92.62 116 THR A C 1
ATOM 932 O O . THR A 1 116 ? 11.248 0.739 -12.062 1.00 92.62 116 THR A O 1
ATOM 935 N N . SER A 1 117 ? 11.353 0.557 -9.827 1.00 95.94 117 SER A N 1
ATOM 936 C CA . SER A 1 117 ? 11.959 -0.778 -9.789 1.00 95.94 117 SER A CA 1
ATOM 937 C C . SER A 1 117 ? 11.462 -1.566 -8.584 1.00 95.94 117 SER A C 1
ATOM 939 O O . SER A 1 117 ? 11.087 -0.992 -7.559 1.00 95.94 117 SER A O 1
ATOM 941 N N . ASN A 1 118 ? 11.530 -2.891 -8.666 1.00 97.25 118 ASN A N 1
ATOM 942 C CA . ASN A 1 118 ? 11.210 -3.793 -7.566 1.00 97.25 118 ASN A CA 1
ATOM 943 C C . ASN A 1 118 ? 12.124 -3.568 -6.359 1.00 97.25 118 ASN A C 1
ATOM 945 O O . ASN A 1 118 ? 11.670 -3.642 -5.219 1.00 97.25 118 ASN A O 1
ATOM 949 N N . LYS A 1 119 ? 13.390 -3.196 -6.593 1.00 96.69 119 LYS A N 1
ATOM 950 C CA . LYS A 1 119 ? 14.309 -2.784 -5.523 1.00 96.69 119 LYS A CA 1
ATOM 951 C C . LYS A 1 119 ? 13.752 -1.590 -4.740 1.00 96.69 119 LYS A C 1
ATOM 953 O O . LYS A 1 119 ? 13.749 -1.613 -3.510 1.00 96.69 119 LYS A O 1
ATOM 958 N N . ARG A 1 120 ? 13.264 -0.557 -5.437 1.00 95.94 120 ARG A N 1
ATOM 959 C CA . ARG A 1 120 ? 12.697 0.638 -4.792 1.00 95.94 120 ARG A CA 1
ATOM 960 C C . ARG A 1 120 ? 11.365 0.339 -4.106 1.00 95.94 120 ARG A C 1
ATOM 962 O O . ARG A 1 120 ? 11.158 0.780 -2.982 1.00 95.94 120 ARG A O 1
ATOM 969 N N . VAL A 1 121 ? 10.516 -0.476 -4.732 1.00 97.62 121 VAL A N 1
ATOM 970 C CA . VAL A 1 121 ? 9.269 -0.979 -4.134 1.00 97.62 121 VAL A CA 1
ATOM 971 C C . VAL A 1 121 ? 9.540 -1.678 -2.801 1.00 97.62 121 VAL A C 1
ATOM 973 O O . VAL A 1 121 ? 8.906 -1.363 -1.800 1.00 97.62 121 VAL A O 1
ATOM 976 N N . GLN A 1 122 ? 10.509 -2.596 -2.750 1.00 98.06 122 GLN A N 1
ATOM 977 C CA . GLN A 1 122 ? 10.858 -3.302 -1.514 1.00 98.06 122 GLN A CA 1
ATOM 978 C C . GLN A 1 122 ? 11.419 -2.365 -0.440 1.00 98.06 122 GLN A C 1
ATOM 980 O O . GLN A 1 122 ? 11.079 -2.509 0.732 1.00 98.06 122 GLN A O 1
ATOM 985 N N . MET A 1 123 ? 12.240 -1.391 -0.834 1.00 97.94 123 MET A N 1
ATOM 986 C CA . MET A 1 123 ? 12.765 -0.360 0.065 1.00 97.94 123 MET A CA 1
ATOM 987 C C . MET A 1 123 ? 11.635 0.473 0.691 1.00 97.94 123 MET A C 1
ATOM 989 O O . MET A 1 123 ? 11.607 0.660 1.906 1.00 97.94 123 MET A O 1
ATOM 993 N N . PHE A 1 124 ? 10.664 0.913 -0.111 1.00 97.88 124 PHE A N 1
ATOM 994 C CA . PHE A 1 124 ? 9.490 1.644 0.372 1.00 97.88 124 PHE A CA 1
ATOM 995 C C . PHE A 1 124 ? 8.620 0.755 1.270 1.00 97.88 124 PHE A C 1
ATOM 997 O O . PHE A 1 124 ? 8.305 1.127 2.399 1.00 97.88 124 PHE A O 1
ATOM 1004 N N . ASN A 1 125 ? 8.336 -0.479 0.852 1.00 98.44 125 ASN A N 1
ATOM 1005 C CA . ASN A 1 125 ? 7.604 -1.447 1.670 1.00 98.44 125 ASN A CA 1
ATOM 1006 C C . ASN A 1 125 ? 8.274 -1.707 3.026 1.00 98.44 125 ASN A C 1
ATOM 1008 O O . ASN A 1 125 ? 7.575 -1.872 4.025 1.00 98.44 125 ASN A O 1
ATOM 1012 N N . ALA A 1 126 ? 9.608 -1.708 3.092 1.00 98.44 126 ALA A N 1
ATOM 1013 C CA . ALA A 1 126 ? 10.337 -1.825 4.351 1.00 98.44 126 ALA A CA 1
ATOM 1014 C C . ALA A 1 126 ? 10.110 -0.606 5.261 1.00 98.44 126 ALA A C 1
ATOM 1016 O O . ALA A 1 126 ? 9.847 -0.788 6.449 1.00 98.44 126 ALA A O 1
ATOM 1017 N N . LYS A 1 127 ? 10.129 0.622 4.720 1.00 97.94 127 LYS A N 1
ATOM 1018 C CA . LYS A 1 127 ? 9.801 1.837 5.492 1.00 97.94 127 LYS A CA 1
ATOM 1019 C C . LYS A 1 127 ? 8.371 1.831 6.004 1.00 97.94 127 LYS A C 1
ATOM 1021 O O . LYS A 1 127 ? 8.156 2.089 7.186 1.00 97.94 127 LYS A O 1
ATOM 1026 N N . ALA A 1 128 ? 7.415 1.483 5.147 1.00 97.81 128 ALA A N 1
ATOM 1027 C CA . ALA A 1 128 ? 6.021 1.364 5.548 1.00 97.81 128 ALA A CA 1
ATOM 1028 C C . ALA A 1 128 ? 5.850 0.295 6.640 1.00 97.81 128 ALA A C 1
ATOM 1030 O O . ALA A 1 128 ? 5.188 0.546 7.640 1.00 97.81 128 ALA A O 1
ATOM 1031 N N . ARG A 1 129 ? 6.524 -0.859 6.525 1.00 98.38 129 ARG A N 1
ATOM 1032 C CA . ARG A 1 129 ? 6.513 -1.899 7.566 1.00 98.38 129 ARG A CA 1
ATOM 1033 C C . ARG A 1 129 ? 7.048 -1.385 8.902 1.00 98.38 129 ARG A C 1
ATOM 1035 O O . ARG A 1 129 ? 6.408 -1.619 9.922 1.00 98.38 129 ARG A O 1
ATOM 1042 N N . THR A 1 130 ? 8.182 -0.683 8.908 1.00 98.31 130 THR A N 1
ATOM 1043 C CA . THR A 1 130 ? 8.727 -0.075 10.132 1.00 98.31 130 THR A CA 1
ATOM 1044 C C . THR A 1 130 ? 7.745 0.923 10.748 1.00 98.31 130 THR A C 1
ATOM 1046 O O . THR A 1 130 ? 7.525 0.887 11.957 1.00 98.31 130 THR A O 1
ATOM 1049 N N . ALA A 1 131 ? 7.106 1.769 9.935 1.00 96.94 131 ALA A N 1
ATOM 1050 C CA . ALA A 1 131 ? 6.109 2.726 10.414 1.00 96.94 131 ALA A CA 1
ATOM 1051 C C . ALA A 1 131 ? 4.857 2.031 10.986 1.00 96.94 131 ALA A C 1
ATOM 1053 O O . ALA A 1 131 ? 4.372 2.420 12.049 1.00 96.94 131 ALA A O 1
ATOM 1054 N N . CYS A 1 132 ? 4.366 0.965 10.341 1.00 98.06 132 CYS A N 1
ATOM 1055 C CA . CYS A 1 132 ? 3.276 0.140 10.867 1.00 98.06 132 CYS A CA 1
ATOM 1056 C C . CYS A 1 132 ? 3.635 -0.463 12.230 1.00 98.06 132 CYS A C 1
ATOM 1058 O O . CYS A 1 132 ? 2.848 -0.348 13.165 1.00 98.06 132 CYS A O 1
ATOM 1060 N N . GLN A 1 133 ? 4.832 -1.042 12.371 1.00 97.88 133 GLN A N 1
ATOM 1061 C CA . GLN A 1 133 ? 5.302 -1.621 13.636 1.00 97.88 133 GLN A CA 1
ATOM 1062 C C . GLN A 1 133 ? 5.367 -0.576 14.754 1.00 97.88 133 GLN A C 1
ATOM 1064 O O . GLN A 1 133 ? 4.893 -0.830 15.858 1.00 97.88 133 GLN A O 1
ATOM 1069 N N . ALA A 1 134 ? 5.898 0.615 14.465 1.00 97.62 134 ALA A N 1
ATOM 1070 C CA . ALA A 1 134 ? 5.999 1.700 15.439 1.00 97.62 134 ALA A CA 1
ATOM 1071 C C . ALA A 1 134 ? 4.629 2.197 15.941 1.00 97.62 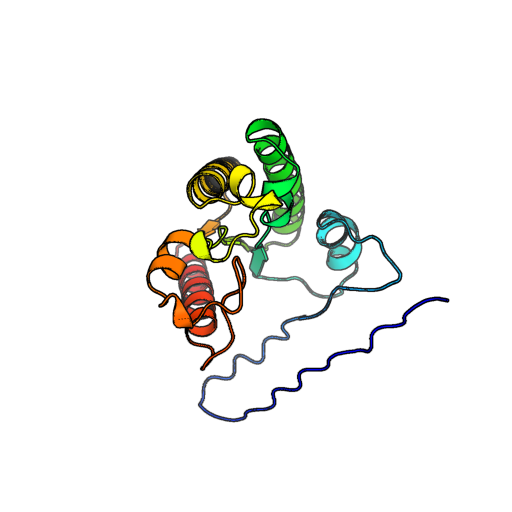134 ALA A C 1
ATOM 1073 O O . ALA A 1 134 ? 4.525 2.702 17.057 1.00 97.62 134 ALA A O 1
ATOM 1074 N N . LEU A 1 135 ? 3.583 2.061 15.123 1.00 96.56 135 LEU A N 1
ATOM 1075 C CA . LEU A 1 135 ? 2.229 2.538 15.415 1.00 96.56 135 LEU A CA 1
ATOM 1076 C C . LEU A 1 135 ? 1.241 1.416 15.765 1.00 96.56 135 LEU A C 1
ATOM 1078 O O . LEU A 1 135 ? 0.055 1.700 15.948 1.00 96.56 135 LEU A O 1
ATOM 1082 N N . ASN A 1 136 ? 1.719 0.172 15.876 1.00 96.00 136 ASN A N 1
ATOM 1083 C CA . ASN A 1 136 ? 0.904 -1.029 16.062 1.00 96.00 136 ASN A CA 1
ATOM 1084 C C . ASN A 1 136 ? -0.218 -1.168 15.010 1.00 96.00 136 ASN A C 1
ATOM 1086 O O . ASN A 1 136 ? -1.369 -1.440 15.341 1.00 96.00 136 ASN A O 1
ATOM 1090 N N . LEU A 1 137 ? 0.110 -0.920 13.740 1.00 96.56 137 LEU A N 1
ATOM 1091 C CA . LEU A 1 137 ? -0.779 -1.159 12.599 1.00 96.56 137 LEU A CA 1
ATOM 1092 C C . LEU A 1 137 ? -0.437 -2.502 11.955 1.00 96.56 137 LEU A C 1
ATOM 1094 O O . LEU A 1 137 ? 0.726 -2.914 11.930 1.00 96.56 137 LEU A O 1
ATOM 1098 N N . HIS A 1 138 ? -1.430 -3.154 11.360 1.00 97.69 138 HIS A N 1
ATOM 1099 C CA . HIS A 1 138 ? -1.205 -4.410 10.655 1.00 97.69 138 HIS A CA 1
ATOM 1100 C C . HIS A 1 138 ? -0.604 -4.146 9.274 1.00 97.69 138 HIS A C 1
ATOM 1102 O O . HIS A 1 138 ? -1.012 -3.224 8.568 1.00 97.69 138 HIS A O 1
ATOM 1108 N N . PHE A 1 139 ? 0.361 -4.973 8.879 1.00 97.94 139 PHE A N 1
ATOM 1109 C CA . PHE A 1 139 ? 1.026 -4.898 7.582 1.00 97.94 139 PHE A CA 1
ATOM 1110 C C . PHE A 1 139 ? 0.791 -6.197 6.815 1.00 97.94 139 PHE A C 1
ATOM 1112 O O . PHE A 1 139 ? 1.160 -7.266 7.299 1.00 97.94 139 PHE A O 1
ATOM 1119 N N . ILE A 1 140 ? 0.249 -6.111 5.601 1.00 97.75 140 ILE A N 1
ATOM 1120 C CA . ILE A 1 140 ? 0.037 -7.267 4.726 1.00 97.75 140 ILE A CA 1
ATOM 1121 C C . ILE A 1 140 ? 0.948 -7.166 3.504 1.00 97.75 140 ILE A C 1
ATOM 1123 O O . ILE A 1 140 ? 0.954 -6.168 2.781 1.00 97.75 140 ILE A O 1
ATOM 1127 N N . ASP A 1 141 ? 1.728 -8.219 3.269 1.00 97.38 141 ASP A N 1
ATOM 1128 C CA . ASP A 1 141 ? 2.723 -8.261 2.201 1.00 97.38 141 ASP A CA 1
ATOM 1129 C C . ASP A 1 141 ? 2.121 -8.631 0.833 1.00 97.38 141 ASP A C 1
ATOM 1131 O O . ASP A 1 141 ? 2.163 -9.780 0.384 1.00 97.38 141 ASP A O 1
ATOM 1135 N N . MET A 1 142 ? 1.594 -7.625 0.139 1.00 97.12 142 MET A N 1
ATOM 1136 C CA . MET A 1 142 ? 1.084 -7.764 -1.227 1.00 97.12 142 MET A CA 1
ATOM 1137 C C . MET A 1 142 ? 2.188 -7.905 -2.269 1.00 97.12 142 MET A C 1
ATOM 1139 O O . MET A 1 142 ? 1.937 -8.451 -3.344 1.00 97.12 142 MET A O 1
ATOM 1143 N N . TYR A 1 143 ? 3.412 -7.468 -1.967 1.00 97.31 143 TYR A N 1
ATOM 1144 C CA . TYR A 1 143 ? 4.556 -7.682 -2.847 1.00 97.31 143 TYR A CA 1
ATOM 1145 C C . TYR A 1 143 ? 4.777 -9.178 -3.074 1.00 97.31 143 TYR A C 1
ATOM 1147 O O . TYR A 1 143 ? 4.787 -9.636 -4.219 1.00 97.31 143 TYR A O 1
ATOM 1155 N N . SER A 1 144 ? 4.866 -9.959 -1.995 1.00 96.62 144 SER A N 1
ATOM 1156 C CA . SER A 1 144 ? 5.025 -11.414 -2.085 1.00 96.62 144 SER A CA 1
ATOM 1157 C C . SER A 1 144 ? 3.848 -12.084 -2.797 1.00 96.62 144 SER A C 1
ATOM 1159 O O . SER A 1 144 ? 4.074 -12.899 -3.692 1.00 96.62 144 SER A O 1
ATOM 1161 N N . LEU A 1 145 ? 2.605 -11.681 -2.499 1.00 94.88 145 LEU A N 1
ATOM 1162 C CA . LEU A 1 145 ? 1.420 -12.202 -3.191 1.00 94.88 145 LEU A CA 1
ATOM 1163 C C . LEU A 1 145 ? 1.463 -11.911 -4.700 1.00 94.88 145 LEU A C 1
ATOM 1165 O O . LEU A 1 145 ? 1.242 -12.797 -5.523 1.00 94.88 145 LEU A O 1
ATOM 1169 N N . SER A 1 146 ? 1.802 -10.680 -5.087 1.00 95.19 146 SER A N 1
ATOM 1170 C CA . SER A 1 146 ? 1.855 -10.272 -6.496 1.00 95.19 146 SER A CA 1
ATOM 1171 C C . SER A 1 146 ? 2.932 -11.006 -7.305 1.00 95.19 146 SER A C 1
ATOM 1173 O O . SER A 1 146 ? 2.807 -11.130 -8.521 1.00 95.19 146 SER A O 1
ATOM 1175 N N . ARG A 1 147 ? 3.971 -11.559 -6.662 1.00 95.12 147 ARG A N 1
ATOM 1176 C CA . ARG A 1 147 ? 4.976 -12.417 -7.322 1.00 95.12 147 ARG A CA 1
ATOM 1177 C C . ARG A 1 147 ? 4.445 -13.784 -7.737 1.00 95.12 147 ARG A C 1
ATOM 1179 O O . ARG A 1 147 ? 5.056 -14.415 -8.591 1.00 95.12 147 ARG A O 1
ATOM 1186 N N . MET A 1 148 ? 3.331 -14.227 -7.162 1.00 92.69 148 MET A N 1
ATOM 1187 C CA . MET A 1 148 ? 2.671 -15.477 -7.547 1.00 92.69 148 MET A CA 1
ATOM 1188 C C . MET A 1 148 ? 1.776 -15.306 -8.784 1.00 92.69 148 MET A C 1
ATOM 1190 O O . MET A 1 148 ? 1.334 -16.289 -9.372 1.00 92.69 148 MET A O 1
ATOM 1194 N N . VAL A 1 149 ? 1.499 -14.061 -9.178 1.00 89.81 149 VAL A N 1
ATOM 1195 C CA . VAL A 1 149 ? 0.656 -13.717 -10.327 1.00 89.81 149 VAL A CA 1
ATOM 1196 C C . VAL A 1 149 ? 1.489 -13.777 -11.612 1.00 89.81 149 VAL A C 1
ATOM 1198 O O . VAL A 1 149 ? 2.540 -13.136 -11.654 1.00 89.81 149 VAL A O 1
ATOM 1201 N N . PRO A 1 150 ? 1.042 -14.475 -12.674 1.00 90.75 150 PRO A N 1
ATOM 1202 C CA . PRO A 1 150 ? 1.724 -14.471 -13.966 1.00 90.75 150 PRO A CA 1
ATOM 1203 C C . PRO A 1 150 ? 1.834 -13.068 -14.578 1.00 90.75 150 PRO A C 1
ATOM 1205 O O . PRO A 1 150 ? 0.890 -12.281 -14.534 1.00 90.75 150 PRO A O 1
ATOM 1208 N N . ASP A 1 151 ? 2.959 -12.784 -15.235 1.00 91.56 151 ASP A N 1
ATOM 1209 C CA . ASP A 1 151 ? 3.239 -11.505 -15.914 1.00 91.56 151 ASP A CA 1
ATOM 1210 C C . ASP A 1 151 ? 2.184 -11.113 -16.964 1.00 91.56 151 ASP A C 1
ATOM 1212 O O . ASP A 1 151 ? 1.956 -9.928 -17.228 1.00 91.56 151 ASP A O 1
ATOM 1216 N N . SER A 1 152 ? 1.519 -12.111 -17.555 1.00 90.00 152 SER A N 1
ATOM 1217 C CA . SER A 1 152 ? 0.434 -11.932 -18.524 1.00 90.00 152 SER A CA 1
ATOM 1218 C C . SER A 1 152 ? -0.809 -11.275 -17.930 1.00 90.00 152 SER A C 1
ATOM 1220 O O . SER A 1 152 ? -1.636 -10.770 -18.681 1.00 90.00 152 SER A O 1
ATOM 1222 N N . LEU A 1 153 ? -0.960 -11.285 -16.602 1.00 89.12 153 LEU A N 1
ATOM 1223 C CA . LEU A 1 153 ? -2.087 -10.649 -15.928 1.00 89.12 153 LEU A CA 1
ATOM 1224 C C . LEU A 1 153 ? -1.854 -9.161 -15.665 1.00 89.12 153 LEU A C 1
ATOM 1226 O O . LEU A 1 153 ? -2.796 -8.480 -15.292 1.00 89.12 153 LEU A O 1
ATOM 1230 N N . PHE A 1 154 ? -0.653 -8.624 -15.879 1.00 91.25 154 PHE A N 1
ATOM 1231 C CA . PHE A 1 154 ? -0.407 -7.186 -15.755 1.00 91.25 154 PHE A CA 1
ATOM 1232 C C . PHE A 1 154 ? -0.849 -6.434 -17.014 1.00 91.25 154 PHE A C 1
ATOM 1234 O O . PHE A 1 154 ? -0.385 -6.754 -18.114 1.00 91.25 154 PHE A O 1
ATOM 1241 N N . SER A 1 155 ? -1.680 -5.400 -16.862 1.00 89.19 155 SER A N 1
ATOM 1242 C CA . SER A 1 155 ? -2.064 -4.521 -17.975 1.00 89.19 155 SER A CA 1
ATOM 1243 C C . SER A 1 155 ? -0.934 -3.569 -18.367 1.00 89.19 155 SER A C 1
ATOM 1245 O O . SER A 1 155 ? -0.775 -3.272 -19.547 1.00 89.19 155 SER A O 1
ATOM 1247 N N . ASP A 1 156 ? -0.106 -3.152 -17.407 1.00 90.12 156 ASP A N 1
ATOM 1248 C CA . ASP A 1 156 ? 1.073 -2.310 -17.634 1.00 90.12 156 ASP A CA 1
ATOM 1249 C C . ASP A 1 156 ? 2.209 -2.625 -16.634 1.00 90.12 156 ASP A C 1
ATOM 1251 O O . ASP A 1 156 ? 2.345 -3.761 -16.179 1.00 90.12 156 ASP A O 1
ATOM 1255 N N . ALA A 1 157 ? 3.082 -1.653 -16.354 1.00 92.94 157 ALA A N 1
ATOM 1256 C CA . ALA A 1 157 ? 4.191 -1.792 -15.417 1.00 92.94 157 ALA A CA 1
ATOM 1257 C C . ALA A 1 157 ? 3.761 -2.003 -13.950 1.00 92.94 157 ALA A C 1
ATOM 1259 O O . ALA A 1 157 ? 4.533 -2.564 -13.173 1.00 92.94 157 ALA A O 1
ATOM 1260 N N . ILE A 1 158 ? 2.574 -1.537 -13.560 1.00 91.62 158 ILE A N 1
ATOM 1261 C CA . ILE A 1 158 ? 2.128 -1.408 -12.163 1.00 91.62 158 ILE A CA 1
ATOM 1262 C C . ILE A 1 158 ? 0.801 -2.142 -11.944 1.00 91.62 158 ILE A C 1
ATOM 1264 O O . ILE A 1 158 ? 0.646 -2.877 -10.968 1.00 91.62 158 ILE A O 1
ATOM 1268 N N . HIS A 1 159 ? -0.153 -1.969 -12.855 1.00 90.75 159 HIS A N 1
ATOM 1269 C CA . HIS A 1 159 ? -1.518 -2.446 -12.702 1.00 90.75 159 HIS A CA 1
ATOM 1270 C C . HIS A 1 159 ? -1.641 -3.932 -13.060 1.00 90.75 159 HIS A C 1
ATOM 1272 O O . HIS A 1 159 ? -1.271 -4.380 -14.151 1.00 90.75 159 HIS A O 1
ATOM 1278 N N . ILE A 1 160 ? -2.212 -4.696 -12.128 1.00 87.50 160 ILE A N 1
ATOM 1279 C CA . ILE A 1 160 ? -2.634 -6.081 -12.340 1.00 87.50 160 ILE A CA 1
ATOM 1280 C C . ILE A 1 160 ? -4.057 -6.030 -12.898 1.00 87.50 160 ILE A C 1
ATOM 1282 O O . ILE A 1 160 ? -4.963 -5.510 -12.260 1.00 87.50 160 ILE A O 1
ATOM 1286 N N . GLY A 1 161 ? -4.253 -6.536 -14.108 1.00 81.44 161 GLY A N 1
ATOM 1287 C CA . GLY A 1 161 ? -5.541 -6.551 -14.782 1.00 81.44 161 GLY A CA 1
ATOM 1288 C C . GLY A 1 161 ? -6.571 -7.457 -14.102 1.00 81.44 161 GLY A C 1
ATOM 1289 O O . GLY A 1 161 ? -6.250 -8.412 -13.396 1.00 81.44 161 GLY A O 1
ATOM 1290 N N . ASN A 1 162 ? -7.843 -7.193 -14.399 1.00 76.81 162 ASN A N 1
ATOM 1291 C CA . ASN A 1 162 ? -9.001 -7.880 -13.815 1.00 76.81 162 ASN A CA 1
ATOM 1292 C C . ASN A 1 162 ? -9.334 -9.230 -14.471 1.00 76.81 162 ASN A C 1
ATOM 1294 O O . ASN A 1 162 ? -10.454 -9.721 -14.332 1.00 76.81 162 ASN A O 1
ATOM 1298 N N . VAL A 1 163 ? -8.406 -9.848 -15.209 1.00 72.75 163 VAL A N 1
ATOM 1299 C CA . VAL A 1 163 ? -8.675 -11.127 -15.886 1.00 72.75 163 VAL A CA 1
ATOM 1300 C C . VAL A 1 163 ? -9.064 -12.167 -14.831 1.00 72.75 163 VAL A C 1
ATOM 1302 O O . VAL A 1 163 ? -8.255 -12.561 -13.991 1.00 72.75 163 VAL A O 1
ATOM 1305 N N . LEU A 1 164 ? -10.343 -12.560 -14.855 1.00 70.69 164 LEU A N 1
ATOM 1306 C CA . LEU A 1 164 ? -10.985 -13.456 -13.887 1.00 70.69 164 LEU A CA 1
ATOM 1307 C C . LEU A 1 164 ? -10.926 -12.988 -12.414 1.00 70.69 164 LEU A C 1
ATOM 1309 O O . LEU A 1 164 ? -11.202 -13.784 -11.521 1.00 70.69 164 LEU A O 1
ATOM 1313 N N . ASN A 1 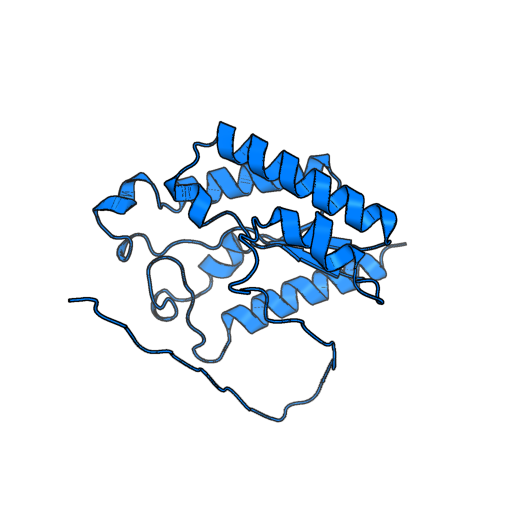165 ? -10.571 -11.726 -12.137 1.00 79.88 165 ASN A N 1
ATOM 1314 C CA . ASN A 1 165 ? -10.435 -11.153 -10.786 1.00 79.88 165 ASN A CA 1
ATOM 1315 C C . ASN A 1 165 ? -9.588 -11.988 -9.802 1.00 79.88 165 ASN A C 1
ATOM 1317 O O . ASN A 1 165 ? -9.759 -11.876 -8.586 1.00 79.88 165 ASN A O 1
ATOM 1321 N N . ILE A 1 166 ? -8.671 -12.826 -10.299 1.00 84.56 166 ILE A N 1
ATOM 1322 C CA . ILE A 1 166 ? -7.966 -13.819 -9.471 1.00 84.56 166 ILE A CA 1
ATOM 1323 C C . ILE A 1 166 ? -7.146 -13.133 -8.377 1.00 84.56 166 ILE A C 1
ATOM 1325 O O . ILE A 1 166 ? -7.307 -13.442 -7.197 1.00 84.56 166 ILE A O 1
ATOM 1329 N N . TYR A 1 167 ? -6.310 -12.163 -8.759 1.00 87.62 167 TYR A N 1
ATOM 1330 C CA . TYR A 1 167 ? -5.455 -11.452 -7.810 1.00 87.62 167 TYR A CA 1
ATOM 1331 C C . TYR A 1 167 ? -6.272 -10.715 -6.743 1.00 87.62 167 TYR A C 1
ATOM 1333 O O . TYR A 1 167 ? -6.012 -10.874 -5.554 1.00 87.62 167 TYR A O 1
ATOM 1341 N N . TYR A 1 168 ? -7.300 -9.971 -7.154 1.00 87.75 168 TYR A N 1
ATOM 1342 C CA . TYR A 1 168 ? -8.158 -9.222 -6.236 1.00 87.75 168 TYR A CA 1
ATOM 1343 C C . TYR A 1 168 ? -8.954 -10.135 -5.301 1.00 87.75 168 TYR A C 1
ATOM 1345 O O . TYR A 1 168 ? -9.126 -9.810 -4.129 1.00 87.75 168 TYR A O 1
ATOM 1353 N N . THR A 1 169 ? -9.364 -11.313 -5.777 1.00 88.81 169 THR A N 1
ATOM 1354 C CA . THR A 1 169 ? -9.993 -12.336 -4.934 1.00 88.81 169 THR A CA 1
ATOM 1355 C C . THR A 1 169 ? -9.021 -12.841 -3.872 1.00 88.81 169 THR A C 1
ATOM 1357 O O . THR A 1 169 ? -9.393 -12.951 -2.706 1.00 88.81 169 THR A O 1
ATOM 1360 N N . TRP A 1 170 ? -7.768 -13.127 -4.236 1.00 90.50 170 TRP A N 1
ATOM 1361 C CA . TRP A 1 170 ? -6.749 -13.555 -3.274 1.00 90.50 170 TRP A CA 1
ATOM 1362 C C . TRP A 1 170 ? -6.386 -12.455 -2.279 1.00 90.50 170 TRP A C 1
ATOM 1364 O O . TRP A 1 170 ? -6.346 -12.722 -1.082 1.00 90.50 170 TRP A O 1
ATOM 1374 N N . ALA A 1 171 ? -6.174 -11.225 -2.751 1.00 92.25 171 ALA A N 1
ATOM 1375 C CA . ALA A 1 171 ? -5.859 -10.083 -1.900 1.00 92.25 171 ALA A CA 1
ATOM 1376 C C . ALA A 1 171 ? -6.996 -9.799 -0.909 1.00 92.25 171 ALA A C 1
ATOM 1378 O O . ALA A 1 171 ? -6.750 -9.693 0.289 1.00 92.25 171 ALA A O 1
ATOM 1379 N N . SER A 1 172 ? -8.246 -9.760 -1.386 1.00 92.06 172 SER A N 1
ATOM 1380 C CA . SER A 1 172 ? -9.422 -9.554 -0.535 1.00 92.06 172 SER A CA 1
ATOM 1381 C C . SER A 1 172 ? -9.583 -10.671 0.495 1.00 92.06 172 SER A C 1
ATOM 1383 O O . SER A 1 172 ? -9.789 -10.375 1.668 1.00 92.06 172 SER A O 1
ATOM 1385 N N . ARG A 1 173 ? -9.423 -11.942 0.100 1.00 92.31 173 ARG A N 1
ATOM 1386 C CA . ARG A 1 173 ? -9.464 -13.071 1.044 1.00 92.31 173 ARG A CA 1
ATOM 1387 C C . ARG A 1 173 ? -8.371 -12.977 2.099 1.00 92.31 173 ARG A C 1
ATOM 1389 O O . ARG A 1 173 ? -8.660 -13.188 3.266 1.00 92.31 173 ARG A O 1
ATOM 1396 N N . LEU A 1 174 ? -7.144 -12.635 1.707 1.00 94.19 174 LEU A N 1
ATOM 1397 C CA . LEU A 1 174 ? -6.037 -12.471 2.648 1.00 94.19 174 LEU A CA 1
ATOM 1398 C C . LEU A 1 174 ? -6.332 -11.368 3.673 1.00 94.19 174 LEU A C 1
ATOM 1400 O O . LEU A 1 174 ? -6.119 -11.576 4.864 1.00 94.19 174 LEU A O 1
ATOM 1404 N N . ILE A 1 175 ? -6.854 -10.224 3.222 1.00 94.69 175 ILE A N 1
ATOM 1405 C CA .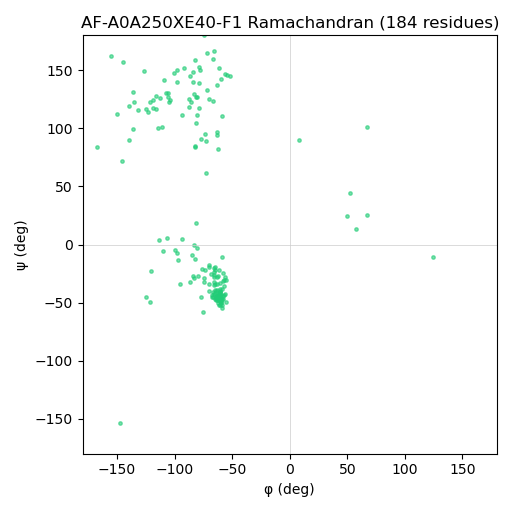 ILE A 1 175 ? -7.261 -9.113 4.094 1.00 94.69 175 ILE A CA 1
ATOM 1406 C C . ILE A 1 175 ? -8.359 -9.565 5.064 1.00 94.69 175 ILE A C 1
ATOM 1408 O O . ILE A 1 175 ? -8.201 -9.408 6.271 1.00 94.69 175 ILE A O 1
ATOM 1412 N N . TRP A 1 176 ? -9.436 -10.170 4.554 1.00 93.62 176 TRP A N 1
ATOM 1413 C CA . TRP A 1 176 ? -10.566 -10.600 5.381 1.00 93.62 176 TRP A CA 1
ATOM 1414 C C . TRP A 1 176 ? -10.187 -11.680 6.387 1.00 93.62 176 TRP A C 1
ATOM 1416 O O . TRP A 1 176 ? -10.498 -11.532 7.560 1.00 93.62 176 TRP A O 1
ATOM 1426 N N . MET A 1 177 ? -9.450 -12.710 5.968 1.00 94.56 177 MET A N 1
ATOM 1427 C CA . MET A 1 177 ? -8.983 -13.759 6.879 1.00 94.56 177 MET A CA 1
ATOM 1428 C C . MET A 1 177 ? -8.081 -13.187 7.973 1.00 94.56 177 MET A C 1
ATOM 1430 O O . MET A 1 177 ? -8.212 -13.560 9.133 1.00 94.56 177 MET A O 1
ATOM 1434 N N . THR A 1 178 ? -7.187 -12.254 7.623 1.00 94.25 178 THR A N 1
ATOM 1435 C CA . THR A 1 178 ? -6.348 -11.574 8.621 1.00 94.25 178 THR A CA 1
ATOM 1436 C C . THR A 1 178 ? -7.217 -10.802 9.607 1.00 94.25 178 THR A C 1
ATOM 1438 O O . THR A 1 178 ? -6.961 -10.832 10.803 1.00 94.25 178 THR A O 1
ATOM 1441 N N . TYR A 1 179 ? -8.257 -10.123 9.124 1.00 95.00 179 TYR A N 1
ATOM 1442 C CA . TYR A 1 179 ? -9.140 -9.338 9.975 1.00 95.00 179 TYR A CA 1
ATOM 1443 C C . TYR A 1 179 ? -9.967 -10.219 10.913 1.00 95.00 179 TYR A C 1
ATOM 1445 O O . TYR A 1 179 ? -10.006 -9.957 12.109 1.00 95.00 179 TYR A O 1
ATOM 1453 N N . GLU A 1 180 ? -10.543 -11.307 10.403 1.00 94.38 180 GLU A N 1
ATOM 1454 C CA . GLU A 1 180 ? -11.262 -12.297 11.210 1.00 94.38 180 GLU A CA 1
ATOM 1455 C C . GLU A 1 180 ? -10.375 -12.885 12.312 1.00 94.38 180 GLU A C 1
ATOM 1457 O O . GLU A 1 180 ? -10.810 -12.965 13.458 1.00 94.38 180 GLU A O 1
ATOM 1462 N N . MET A 1 181 ? -9.117 -13.228 12.003 1.00 94.56 181 MET A N 1
ATOM 1463 C CA . MET A 1 181 ? -8.168 -13.722 13.008 1.00 94.56 181 MET A CA 1
ATOM 1464 C C . MET A 1 181 ? -7.971 -12.714 14.147 1.00 94.56 181 MET A C 1
ATOM 1466 O O . MET A 1 181 ? -8.044 -13.095 15.314 1.00 94.56 181 MET A O 1
ATOM 1470 N N . LEU A 1 182 ? -7.815 -11.428 13.824 1.00 92.69 182 LEU A N 1
ATOM 1471 C CA . LEU A 1 182 ? -7.629 -10.363 14.816 1.00 92.69 182 LEU A CA 1
ATOM 1472 C C . LEU A 1 182 ? -8.850 -10.135 15.711 1.00 92.69 182 LEU A C 1
ATOM 1474 O O . LEU A 1 182 ? -8.690 -9.692 16.841 1.00 92.69 182 LEU A O 1
ATOM 1478 N N . LEU A 1 183 ? -10.058 -10.431 15.229 1.00 90.38 183 LEU A N 1
ATOM 1479 C CA . LEU A 1 183 ? -11.275 -10.354 16.043 1.00 90.38 183 LEU A CA 1
ATOM 1480 C C . LEU A 1 183 ? -11.409 -11.530 17.021 1.00 90.38 183 LEU A C 1
ATOM 1482 O O . LEU A 1 183 ? -12.162 -11.440 17.988 1.00 90.38 183 LEU A O 1
ATOM 1486 N N . THR A 1 184 ? -10.725 -12.644 16.749 1.00 87.25 184 THR A N 1
ATOM 1487 C CA . THR A 1 184 ? -10.801 -13.871 17.558 1.00 87.25 184 THR A CA 1
ATOM 1488 C C . THR A 1 184 ? -9.675 -14.021 18.577 1.00 87.25 184 THR A C 1
ATOM 1490 O O . THR A 1 184 ? -9.778 -14.877 19.455 1.00 87.25 184 THR A O 1
ATOM 1493 N N . GLU A 1 185 ? -8.613 -13.219 18.474 1.00 72.69 185 GLU A N 1
ATOM 1494 C CA . GLU A 1 185 ? -7.523 -13.200 19.451 1.00 72.69 185 GLU A CA 1
ATOM 1495 C C . GLU A 1 185 ? -7.950 -12.380 20.694 1.00 72.69 185 GLU A C 1
ATOM 1497 O O . GLU A 1 185 ? -8.282 -11.202 20.547 1.00 72.69 185 GLU A O 1
ATOM 1502 N N . PRO A 1 186 ? -8.021 -12.999 21.893 1.00 52.25 186 PRO A N 1
ATOM 1503 C CA . PRO A 1 186 ? -8.485 -12.357 23.127 1.00 52.25 186 PRO A CA 1
ATOM 1504 C C . PRO A 1 186 ? -7.484 -11.375 23.750 1.00 52.25 186 PRO A C 1
ATOM 1506 O O . PRO A 1 186 ? -6.256 -11.572 23.588 1.00 52.25 186 PRO A O 1
#